Protein AF-0000000072866287 (afdb_homodimer)

Nearest PDB structures (foldseek):
  6gwj-assembly1_B  TM=9.219E-01  e=2.004E-07  Homo sapiens
  8k20-assembly1_F  TM=9.202E-01  e=1.859E-05  Arabidopsis thaliana
  4wx8-assembly3_C  TM=8.790E-01  e=2.757E-05  Saccharomyces cerevisiae S288C
  7a67-assembly1_A  TM=8.783E-01  e=2.582E-05  Pyrococcus abyssi GE5
  7a67-assembly1_B  TM=8.225E-01  e=2.396E-03  Pyrococcus abyssi GE5

Secondary structure (DSSP, 8-state):
-----SPPEEEEEEEE-SSHHHHHHHHHHHS--S----SSEEEEEEEETTEEEEEEEESSHHHHHHHHHHHHHHHHHHHHHHHH----TT---------/-----SPPEEEEEEEE-SSHHHHHHHHHHHS--S----SSEEEEEEEETTEEEEEEEESSHHHHHHHHHHHHHHHHHHHHHHHH----TT---------

InterPro domains:
  IPR015419 CTAG/Pcc1 family [PF09341] (12-83)
  IPR015419 CTAG/Pcc1 family [PTHR31283] (8-86)

Organism: Camelus dromedarius (NCBI:txid9838)

pLDDT: mean 77.57, std 21.71, range [32.62, 97.31]

Foldseek 3Di:
DPPVLQAKDKDKDKDFDPFQVLQVQLCVQPPPDVPDCPDQKDWDWDRDTRMIMIMIIGRDPVVRVVVVVVSVVSSVVSVVVVVPPPCPVVPPPPPDPDD/DPPVQQAKDKDKDKDFDPFQVLQVQLCVQPPPDVPDPPDQKDWDWDRDTRMIMIMIIGRDPVVRVVVVVVSVVSSVVSVVVVVPVPCPVVPPPPPDPDD

Sequence (198 aa):
MRWCLNCPFTSSLTVSFPSPVEAEMAGQSLAPRVQPYQGAVQKELIVSGNILAIRLTAGDPGQLRISITSCLNQLSLLVQTMQHSVPLFFTKPRPGNRAMRWCLNCPFTSSLTVSFPSPVEAEMAGQSLAPRVQPYQGAVQKELIVSGNILAIRLTAGDPGQLRISITSCLNQLSLLVQTMQHSVPLFFTKPRPGNRA

Solvent-accessible surface area (backbone atoms only — not comparable to full-atom values): 11185 Å² total; per-residue (Å²): 127,81,65,74,68,86,54,64,42,58,34,39,39,36,40,37,40,91,38,42,67,57,20,50,52,50,48,65,69,64,45,79,56,87,59,69,66,88,51,72,55,48,78,45,79,46,75,56,69,26,30,33,36,36,39,38,33,9,64,38,70,68,58,37,44,51,51,50,31,49,53,30,49,51,50,26,54,50,44,52,50,55,68,60,56,57,72,58,80,68,59,65,76,71,79,72,83,76,131,128,82,64,76,65,86,54,62,39,56,35,38,39,35,39,38,41,90,39,42,65,57,17,50,52,51,48,63,70,63,43,80,55,89,59,69,64,92,49,71,55,47,77,46,78,47,72,56,67,28,30,32,37,36,37,38,33,8,63,38,72,67,56,38,42,50,50,52,31,51,53,29,49,51,48,26,54,52,42,52,49,55,68,60,56,56,72,59,79,70,59,63,76,70,80,74,83,76,130

Structure (mmCIF, N/CA/C/O backbone):
data_AF-0000000072866287-model_v1
#
loop_
_entity.id
_entity.type
_entity.pdbx_description
1 polymer 'L antigen family member 3'
#
loop_
_atom_site.group_PDB
_atom_site.id
_atom_site.type_symbol
_atom_site.label_atom_id
_atom_site.label_alt_id
_atom_site.label_comp_id
_atom_site.label_asym_id
_atom_site.label_entity_id
_atom_site.label_seq_id
_atom_site.pdbx_PDB_ins_code
_atom_site.Cartn_x
_atom_site.Cartn_y
_atom_site.Cartn_z
_atom_site.occupancy
_atom_site.B_iso_or_equiv
_atom_site.auth_seq_id
_atom_site.auth_comp_id
_atom_site.auth_asym_id
_atom_site.auth_atom_id
_atom_site.pdbx_PDB_model_num
ATOM 1 N N . MET A 1 1 ? 2.783 -23.578 -26.109 1 32.62 1 MET A N 1
ATOM 2 C CA . MET A 1 1 ? 2.281 -22.609 -25.141 1 32.62 1 MET A CA 1
ATOM 3 C C . MET A 1 1 ? 3.42 -21.781 -24.562 1 32.62 1 MET A C 1
ATOM 5 O O . MET A 1 1 ? 4.336 -22.328 -23.938 1 32.62 1 MET A O 1
ATOM 9 N N . ARG A 1 2 ? 4.07 -21.078 -25.266 1 35.69 2 ARG A N 1
ATOM 10 C CA . ARG A 1 2 ? 5.305 -20.359 -25 1 35.69 2 ARG A CA 1
ATOM 11 C C . ARG A 1 2 ? 5.246 -19.641 -23.656 1 35.69 2 ARG A C 1
ATOM 13 O O . ARG A 1 2 ? 4.438 -18.734 -23.453 1 35.69 2 ARG A O 1
ATOM 20 N N . TRP A 1 3 ? 5.25 -20.484 -22.531 1 39.25 3 TRP A N 1
ATOM 21 C CA . TRP A 1 3 ? 5.52 -20.016 -21.188 1 39.25 3 TRP A CA 1
ATOM 22 C C . TRP A 1 3 ? 6.438 -18.797 -21.203 1 39.25 3 TRP A C 1
ATOM 24 O O . TRP A 1 3 ? 7.547 -18.859 -21.734 1 39.25 3 TRP A O 1
ATOM 34 N N . CYS A 1 4 ? 6.098 -17.781 -21.75 1 41.97 4 CYS A N 1
ATOM 35 C CA . CYS A 1 4 ? 7.035 -16.688 -21.547 1 41.97 4 CYS A CA 1
ATOM 36 C C . CYS A 1 4 ? 7.812 -16.875 -20.25 1 41.97 4 CYS A C 1
ATOM 38 O O . CYS A 1 4 ? 7.266 -16.688 -19.156 1 41.97 4 CYS A O 1
ATOM 40 N N . LEU A 1 5 ? 8.461 -17.953 -20 1 47.06 5 LEU A N 1
ATOM 41 C CA . LEU A 1 5 ? 9.352 -18.312 -18.906 1 47.06 5 LEU A CA 1
ATOM 42 C C . LEU A 1 5 ? 9.898 -17.078 -18.219 1 47.06 5 LEU A C 1
ATOM 44 O O . LEU A 1 5 ? 9.898 -17 -16.984 1 47.06 5 LEU A O 1
ATOM 48 N N . ASN A 1 6 ? 11.008 -16.344 -18.938 1 54.59 6 ASN A N 1
ATOM 49 C CA . ASN A 1 6 ? 11.961 -15.375 -18.422 1 54.59 6 ASN A CA 1
ATOM 50 C C . ASN A 1 6 ? 11.32 -14 -18.234 1 54.59 6 ASN A C 1
ATOM 52 O O . ASN A 1 6 ? 12.008 -12.977 -18.281 1 54.59 6 ASN A O 1
ATOM 56 N N . CYS A 1 7 ? 10.062 -13.867 -18.5 1 66.94 7 CYS A N 1
ATOM 57 C CA . CYS A 1 7 ? 9.656 -12.469 -18.375 1 66.94 7 CYS A CA 1
ATOM 58 C C . CYS A 1 7 ? 9.555 -12.062 -16.906 1 66.94 7 CYS A C 1
ATOM 60 O O . CYS A 1 7 ? 8.984 -12.797 -16.094 1 66.94 7 CYS A O 1
ATOM 62 N N . PRO A 1 8 ? 10.234 -11 -16.719 1 84.56 8 PRO A N 1
ATOM 63 C CA . PRO A 1 8 ? 10.172 -10.523 -15.336 1 84.56 8 PRO A CA 1
ATOM 64 C C . PRO A 1 8 ? 8.766 -10.125 -14.914 1 84.56 8 PRO A C 1
ATOM 66 O O . PRO A 1 8 ? 7.926 -9.805 -15.758 1 84.56 8 PRO A O 1
ATOM 69 N N . PHE A 1 9 ? 8.352 -10.445 -13.875 1 90.62 9 PHE A N 1
ATOM 70 C CA . PHE A 1 9 ? 7.098 -10.031 -13.25 1 90.62 9 PHE A CA 1
ATOM 71 C C . PHE A 1 9 ? 7.25 -8.664 -12.594 1 90.62 9 PHE A C 1
ATOM 73 O O . PHE A 1 9 ? 8.266 -8.391 -11.953 1 90.62 9 PHE A O 1
ATOM 80 N N . THR A 1 10 ? 6.309 -7.832 -12.953 1 93.25 10 THR A N 1
ATOM 81 C CA . THR A 1 10 ? 6.418 -6.48 -12.406 1 93.25 10 THR A CA 1
ATOM 82 C C . THR A 1 10 ? 5.152 -6.105 -11.641 1 93.25 10 THR A C 1
ATOM 84 O O . THR A 1 10 ? 4.078 -6.645 -11.898 1 93.25 10 THR A O 1
ATOM 87 N N . SER A 1 11 ? 5.316 -5.359 -10.648 1 96.12 11 SER A N 1
ATOM 88 C CA . SER A 1 11 ? 4.215 -4.75 -9.914 1 96.12 11 SER A CA 1
ATOM 89 C C . SER A 1 11 ? 4.516 -3.291 -9.578 1 96.12 11 SER A C 1
ATOM 91 O O . SER A 1 11 ? 5.68 -2.914 -9.414 1 96.12 11 SER A O 1
ATOM 93 N N . SER A 1 12 ? 3.434 -2.533 -9.531 1 96.88 12 SER A N 1
ATOM 94 C CA . SER A 1 12 ? 3.58 -1.13 -9.156 1 96.88 12 SER A CA 1
ATOM 95 C C . SER A 1 12 ? 2.697 -0.782 -7.965 1 96.88 12 SER A C 1
ATOM 97 O O . SER A 1 12 ? 1.604 -1.329 -7.812 1 96.88 12 SER A O 1
ATOM 99 N N . LEU A 1 13 ? 3.258 0.101 -7.172 1 97.19 13 LEU A N 1
ATOM 100 C CA . LEU A 1 13 ? 2.562 0.615 -5.996 1 97.19 13 LEU A CA 1
ATOM 101 C C . LEU A 1 13 ? 2.658 2.135 -5.93 1 97.19 13 LEU A C 1
ATOM 103 O O . LEU A 1 13 ? 3.754 2.697 -6.008 1 97.19 13 LEU A O 1
ATOM 107 N N . THR A 1 14 ? 1.508 2.773 -5.879 1 97.25 14 THR A N 1
ATOM 108 C CA . THR A 1 14 ? 1.483 4.23 -5.785 1 97.25 14 THR A CA 1
ATOM 109 C C . THR A 1 14 ? 0.634 4.68 -4.602 1 97.25 14 THR A C 1
ATOM 111 O O . THR A 1 14 ? -0.466 4.164 -4.387 1 97.25 14 THR A O 1
ATOM 114 N N . VAL A 1 15 ? 1.183 5.613 -3.836 1 97.19 15 VAL A N 1
ATOM 115 C CA . VAL A 1 15 ? 0.471 6.148 -2.68 1 97.19 15 VAL A CA 1
ATOM 116 C C . VAL A 1 15 ? 0.559 7.676 -2.682 1 97.19 15 VAL A C 1
ATOM 118 O O . VAL A 1 15 ? 1.63 8.242 -2.914 1 97.19 15 VAL A O 1
ATOM 121 N N . SER A 1 16 ? -0.567 8.289 -2.457 1 97 16 SER A N 1
ATOM 122 C CA . SER A 1 16 ? -0.581 9.734 -2.268 1 97 16 SER A CA 1
ATOM 123 C C . SER A 1 16 ? -0.717 10.102 -0.792 1 97 16 SER A C 1
ATOM 125 O O . SER A 1 16 ? -1.565 9.547 -0.087 1 97 16 SER A O 1
ATOM 127 N N . PHE A 1 17 ? 0.119 11.047 -0.307 1 93.88 17 PHE A N 1
ATOM 128 C CA . PHE A 1 17 ? 0.126 11.469 1.089 1 93.88 17 PHE A CA 1
ATOM 129 C C . PHE A 1 17 ? -0.5 12.852 1.24 1 93.88 17 PHE A C 1
ATOM 131 O O . PHE A 1 17 ? -0.656 13.578 0.257 1 93.88 17 PHE A O 1
ATOM 138 N N . PRO A 1 18 ? -0.896 13.227 2.498 1 88.44 18 PRO A N 1
ATOM 139 C CA . PRO A 1 18 ? -1.478 14.547 2.723 1 88.44 18 PRO A CA 1
ATOM 140 C C . PRO A 1 18 ? -0.492 15.68 2.438 1 88.44 18 PRO A C 1
ATOM 142 O O . PRO A 1 18 ? -0.904 16.781 2.076 1 88.44 18 PRO A O 1
ATOM 145 N N . SER A 1 19 ? 0.834 15.422 2.578 1 88.38 19 SER A N 1
ATOM 146 C CA . SER A 1 19 ? 1.847 16.453 2.361 1 88.38 19 SER A CA 1
ATOM 147 C C . SER A 1 19 ? 3.043 15.898 1.596 1 88.38 19 SER A C 1
ATOM 149 O O . SER A 1 19 ? 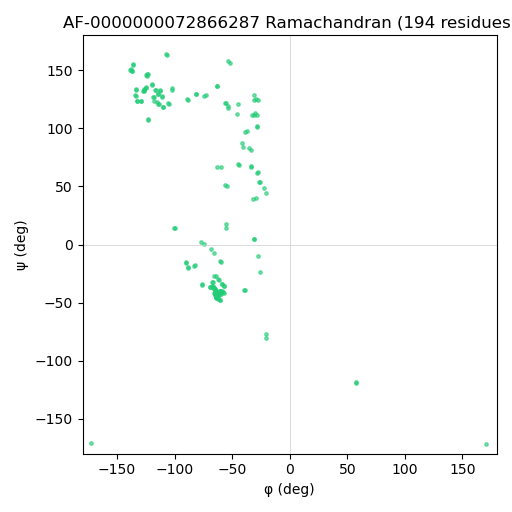3.344 14.703 1.685 1 88.38 19 SER A O 1
ATOM 151 N N . PRO A 1 20 ? 3.688 16.828 0.825 1 93.75 20 PRO A N 1
ATOM 152 C CA . PRO A 1 20 ? 4.891 16.406 0.103 1 93.75 20 PRO A CA 1
ATOM 153 C C . PRO A 1 20 ? 6.008 15.945 1.036 1 93.75 20 PRO A C 1
ATOM 155 O O . PRO A 1 20 ? 6.805 15.086 0.666 1 93.75 20 PRO A O 1
ATOM 158 N N . VAL A 1 21 ? 6.031 16.531 2.23 1 89.81 21 VAL A N 1
ATOM 159 C CA . VAL A 1 21 ? 7.059 16.172 3.203 1 89.81 21 VAL A CA 1
ATOM 160 C C . VAL A 1 21 ? 6.922 14.703 3.578 1 89.81 21 VAL A C 1
ATOM 162 O O . VAL A 1 21 ? 7.922 13.977 3.65 1 89.81 21 VAL A O 1
ATOM 165 N N . GLU A 1 22 ? 5.738 14.297 3.752 1 90.44 22 GLU A N 1
ATOM 166 C CA . GLU A 1 22 ? 5.473 12.914 4.113 1 90.44 22 GLU A CA 1
ATOM 167 C C . GLU A 1 22 ? 5.91 11.961 3.002 1 90.44 22 GLU A C 1
ATOM 169 O O . GLU A 1 22 ? 6.496 10.906 3.271 1 90.44 22 GLU A O 1
ATOM 174 N N . ALA A 1 23 ? 5.609 12.32 1.76 1 94.69 23 ALA A N 1
ATOM 175 C CA . ALA A 1 23 ? 6.004 11.5 0.614 1 94.69 23 ALA A CA 1
ATOM 176 C C . ALA A 1 23 ? 7.52 11.383 0.523 1 94.69 23 ALA A C 1
ATOM 178 O O . ALA A 1 23 ? 8.047 10.305 0.243 1 94.69 23 ALA A O 1
ATOM 179 N N . GLU A 1 24 ? 8.156 12.445 0.75 1 92.31 24 GLU A N 1
ATOM 180 C CA . GLU A 1 24 ? 9.617 12.461 0.707 1 92.31 24 GLU A CA 1
ATOM 181 C C . GLU A 1 24 ? 10.211 11.578 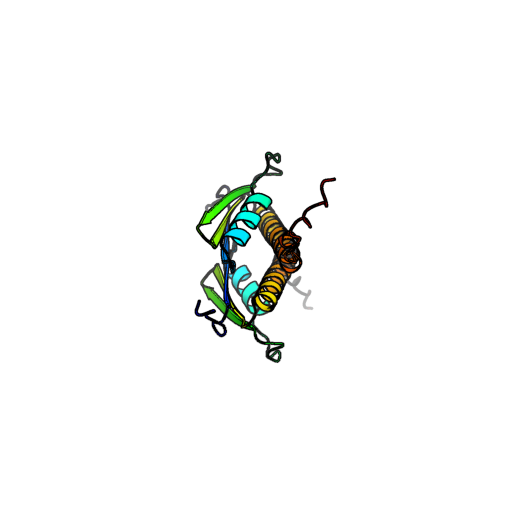1.8 1 92.31 24 GLU A C 1
ATOM 183 O O . GLU A 1 24 ? 11.172 10.844 1.559 1 92.31 24 GLU A O 1
ATOM 188 N N . MET A 1 25 ? 9.633 11.656 2.922 1 91.88 25 MET A N 1
ATOM 189 C CA . MET A 1 25 ? 10.094 10.82 4.027 1 91.88 25 MET A CA 1
ATOM 190 C C . MET A 1 25 ? 9.922 9.336 3.697 1 91.88 25 MET A C 1
ATOM 192 O O . MET A 1 25 ? 10.812 8.531 3.961 1 91.88 25 MET A O 1
ATOM 196 N N . ALA A 1 26 ? 8.789 9.094 3.164 1 93.19 26 ALA A N 1
ATOM 197 C CA . ALA A 1 26 ? 8.508 7.707 2.787 1 93.19 26 ALA A CA 1
ATOM 198 C C . ALA A 1 26 ? 9.492 7.219 1.722 1 93.19 26 ALA A C 1
ATOM 200 O O . ALA A 1 26 ? 10.008 6.105 1.812 1 93.19 26 ALA A O 1
ATOM 201 N N . GLY A 1 27 ? 9.711 8.008 0.717 1 92.81 27 GLY A N 1
ATOM 202 C CA . GLY A 1 27 ? 10.656 7.66 -0.329 1 92.81 27 GLY A CA 1
ATOM 203 C C . GLY A 1 27 ? 12.055 7.398 0.196 1 92.81 27 GLY A C 1
ATOM 204 O O . GLY A 1 27 ? 12.727 6.461 -0.242 1 92.81 27 GLY A O 1
ATOM 205 N N . GLN A 1 28 ? 12.508 8.211 1.127 1 88.88 28 GLN A N 1
ATOM 206 C CA . GLN A 1 28 ? 13.844 8.086 1.695 1 88.88 28 GLN A CA 1
ATOM 207 C C . GLN A 1 28 ? 13.984 6.805 2.506 1 88.88 28 GLN A C 1
ATOM 209 O O . GLN A 1 28 ? 15.047 6.184 2.521 1 88.88 28 GLN A O 1
ATOM 214 N N . SER A 1 29 ? 12.945 6.445 3.072 1 87.44 29 SER A N 1
ATOM 215 C CA . SER A 1 29 ? 12.969 5.25 3.91 1 87.44 29 SER A CA 1
ATOM 216 C C . SER A 1 29 ? 12.969 3.982 3.064 1 87.44 29 SER A C 1
ATOM 218 O O . SER A 1 29 ? 13.5 2.949 3.486 1 87.44 29 SER A O 1
ATOM 220 N N . LEU A 1 30 ? 12.281 4.078 1.961 1 87.5 30 LEU A N 1
ATOM 221 C CA . LEU A 1 30 ? 12.148 2.902 1.11 1 87.5 30 LEU A CA 1
ATOM 222 C C . LEU A 1 30 ? 13.281 2.836 0.088 1 87.5 30 LEU A C 1
ATOM 224 O O . LEU A 1 30 ? 13.438 1.828 -0.604 1 87.5 30 LEU A O 1
ATOM 228 N N . ALA A 1 31 ? 13.93 3.961 -0.049 1 77.5 31 ALA A N 1
ATOM 229 C CA . ALA A 1 31 ? 15.008 4.004 -1.036 1 77.5 31 ALA A CA 1
ATOM 230 C C . ALA A 1 31 ? 16.016 2.879 -0.801 1 77.5 31 ALA A C 1
ATOM 232 O O . ALA A 1 31 ? 16.281 2.51 0.344 1 77.5 31 ALA A O 1
ATOM 233 N N . PRO A 1 32 ? 16.062 1.993 -1.888 1 63.78 32 PRO A N 1
ATOM 234 C CA . PRO A 1 32 ? 16.969 0.851 -1.835 1 63.78 32 PRO A CA 1
ATOM 235 C C . PRO A 1 32 ? 18.328 1.211 -1.24 1 63.78 32 PRO A C 1
ATOM 237 O O . PRO A 1 32 ? 18.922 2.238 -1.598 1 63.78 32 PRO A O 1
ATOM 240 N N . ARG A 1 33 ? 18.469 1.134 0.084 1 54 33 ARG A N 1
ATOM 241 C CA . ARG A 1 33 ? 19.891 1.231 0.441 1 54 33 ARG A CA 1
ATOM 242 C C . ARG A 1 33 ? 20.719 0.229 -0.349 1 54 33 ARG A C 1
ATOM 244 O O . ARG A 1 33 ? 20.188 -0.765 -0.854 1 54 33 ARG A O 1
ATOM 251 N N . VAL A 1 34 ? 22.016 0.599 -0.454 1 49.56 34 VAL A N 1
ATOM 252 C CA . VAL A 1 34 ? 23.016 -0.243 -1.102 1 49.56 34 VAL A CA 1
ATOM 253 C C . VAL A 1 34 ? 22.656 -1.714 -0.922 1 49.56 34 VAL A C 1
ATOM 255 O O . VAL A 1 34 ? 23.469 -2.602 -1.205 1 49.56 34 VAL A O 1
ATOM 258 N N . GLN A 1 35 ? 21.547 -1.964 -0.351 1 47.12 35 GLN A N 1
ATOM 259 C CA . GLN A 1 35 ? 21.547 -3.361 0.069 1 47.12 35 GLN A CA 1
ATOM 260 C C . GLN A 1 35 ? 21.812 -4.293 -1.111 1 47.12 35 GLN A C 1
ATOM 262 O O . GLN A 1 35 ? 21.188 -4.16 -2.166 1 47.12 35 GLN A O 1
ATOM 267 N N . PRO A 1 36 ? 22.828 -5.039 -0.978 1 45.31 36 PRO A N 1
ATOM 268 C CA . PRO A 1 36 ? 22.969 -6.176 -1.892 1 45.31 36 PRO A CA 1
ATOM 269 C C . PRO A 1 36 ? 21.625 -6.691 -2.408 1 45.31 36 PRO A C 1
ATOM 271 O O . PRO A 1 36 ? 20.594 -6.531 -1.739 1 45.31 36 PRO A O 1
ATOM 274 N N . TYR A 1 37 ? 21.375 -6.789 -3.725 1 48.19 37 TYR A N 1
ATOM 275 C CA . TYR A 1 37 ? 20.312 -7.457 -4.469 1 48.19 37 TYR A CA 1
ATOM 276 C C . TYR A 1 37 ? 19.656 -8.539 -3.625 1 48.19 37 TYR A C 1
ATOM 278 O O . TYR A 1 37 ? 20.203 -9.633 -3.471 1 48.19 37 TYR A O 1
ATOM 286 N N . GLN A 1 38 ? 19.344 -8.328 -2.369 1 50.25 38 GLN A N 1
ATOM 287 C CA . GLN A 1 38 ? 19.016 -9.578 -1.697 1 50.25 38 GLN A CA 1
ATOM 288 C C . GLN A 1 38 ? 18.516 -10.625 -2.689 1 50.25 38 GLN A C 1
ATOM 290 O O . GLN A 1 38 ? 18.641 -11.828 -2.445 1 50.25 38 GLN A O 1
ATOM 295 N N . GLY A 1 39 ? 18.031 -10.367 -3.744 1 52.62 39 GLY A N 1
ATOM 296 C CA . GLY A 1 39 ? 17.578 -11.266 -4.801 1 52.62 39 GLY A CA 1
ATOM 297 C C . GLY A 1 39 ? 17.188 -10.539 -6.074 1 52.62 39 GLY A C 1
ATOM 298 O O . GLY A 1 39 ? 17.453 -9.344 -6.215 1 52.62 39 GLY A O 1
ATOM 299 N N . ALA A 1 40 ? 16.594 -11.383 -6.934 1 72.69 40 ALA A N 1
ATOM 300 C CA . ALA A 1 40 ? 16.016 -11.344 -8.281 1 72.69 40 ALA A CA 1
ATOM 301 C C . ALA A 1 40 ? 14.938 -10.273 -8.383 1 72.69 40 ALA A C 1
ATOM 303 O O . ALA A 1 40 ? 14.289 -10.133 -9.422 1 72.69 40 ALA A O 1
ATOM 304 N N . VAL A 1 41 ? 14.914 -9.219 -7.164 1 83.94 41 VAL A N 1
ATOM 305 C CA . VAL A 1 41 ? 13.812 -8.281 -7.359 1 83.94 41 VAL A CA 1
ATOM 306 C C . VAL A 1 41 ? 14.352 -6.863 -7.512 1 83.94 41 VAL A C 1
ATOM 308 O O . VAL A 1 41 ? 15.156 -6.406 -6.695 1 83.94 41 VAL A O 1
ATOM 311 N N . GLN A 1 42 ? 14.117 -6.125 -8.523 1 87.81 42 GLN A N 1
ATOM 312 C CA . GLN A 1 42 ? 14.469 -4.734 -8.773 1 87.81 42 GLN A CA 1
ATOM 313 C C . GLN A 1 42 ? 13.383 -3.791 -8.273 1 87.81 42 GLN A C 1
ATOM 315 O O . GLN A 1 42 ? 12.203 -3.965 -8.602 1 87.81 42 GLN A O 1
ATOM 320 N N . LYS A 1 43 ? 13.883 -2.801 -7.367 1 90.94 43 LYS A N 1
ATOM 321 C CA . LYS A 1 43 ? 12.953 -1.813 -6.82 1 90.94 43 LYS A CA 1
ATOM 322 C C . LYS A 1 43 ? 13.297 -0.41 -7.316 1 90.94 43 LYS A C 1
ATOM 324 O O . LYS A 1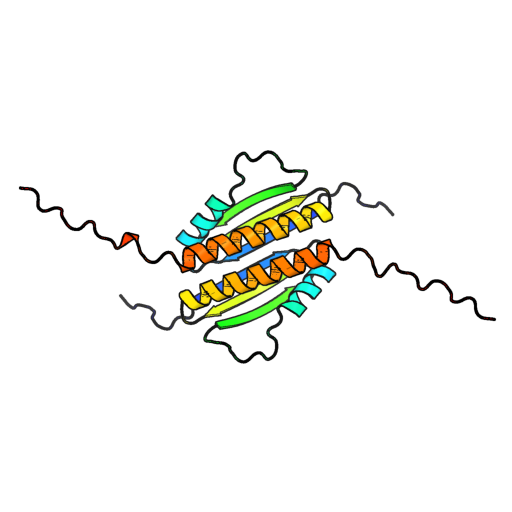 43 ? 14.438 0.042 -7.184 1 90.94 43 LYS A O 1
ATOM 329 N N . GLU A 1 44 ? 12.367 0.199 -7.977 1 91.25 44 GLU A N 1
ATOM 330 C CA . GLU A 1 44 ? 12.492 1.585 -8.422 1 91.25 44 GLU A CA 1
ATOM 331 C C . GLU A 1 44 ? 11.469 2.48 -7.723 1 91.25 44 GLU A C 1
ATOM 333 O O . GLU A 1 44 ? 10.273 2.17 -7.703 1 91.25 44 GLU A O 1
ATOM 338 N N . LEU A 1 45 ? 11.992 3.646 -7.137 1 93.5 45 LEU A N 1
ATOM 339 C CA . LEU A 1 45 ? 11.117 4.566 -6.418 1 93.5 45 LEU A CA 1
ATOM 340 C C . LEU A 1 45 ? 11.133 5.949 -7.059 1 93.5 45 LEU A C 1
ATOM 342 O O . LEU A 1 45 ? 12.195 6.43 -7.469 1 93.5 45 LEU A O 1
ATOM 346 N N . ILE A 1 46 ? 10 6.523 -7.156 1 93.81 46 ILE A N 1
ATOM 347 C CA . ILE A 1 46 ? 9.875 7.887 -7.652 1 93.81 46 ILE A CA 1
ATOM 348 C C . ILE A 1 46 ? 8.938 8.68 -6.746 1 93.81 46 ILE A C 1
ATOM 350 O O . ILE A 1 46 ? 7.832 8.227 -6.434 1 93.81 46 ILE A O 1
ATOM 354 N N . VAL A 1 47 ? 9.461 9.82 -6.336 1 95.19 47 VAL A N 1
ATOM 355 C CA . VAL A 1 47 ? 8.633 10.734 -5.551 1 95.19 47 VAL A CA 1
ATOM 356 C C . VAL A 1 47 ? 8.305 11.977 -6.375 1 95.19 47 VAL A C 1
ATOM 358 O O . VAL A 1 47 ? 9.203 12.633 -6.906 1 95.19 47 VAL A O 1
ATOM 361 N N . SER A 1 48 ? 7.066 12.156 -6.59 1 96.31 48 SER A N 1
ATOM 362 C CA . SER A 1 48 ? 6.578 13.336 -7.297 1 96.31 48 SER A CA 1
ATOM 363 C C . SER A 1 48 ? 5.566 14.109 -6.453 1 96.31 48 SER A C 1
ATOM 365 O O . SER A 1 48 ? 4.395 13.734 -6.391 1 96.31 48 SER A O 1
ATOM 367 N N . GLY A 1 49 ? 5.969 15.297 -5.922 1 95.94 49 GLY A N 1
ATOM 368 C CA . GLY A 1 49 ? 5.09 16.016 -5.008 1 95.94 49 GLY A CA 1
ATOM 369 C C . GLY A 1 49 ? 4.703 15.195 -3.791 1 95.94 49 GLY A C 1
ATOM 370 O O . GLY A 1 49 ? 5.57 14.773 -3.023 1 95.94 49 GLY A O 1
ATOM 371 N N . ASN A 1 50 ? 3.391 15.008 -3.727 1 96.06 50 ASN A N 1
ATOM 372 C CA . ASN A 1 50 ? 2.932 14.25 -2.566 1 96.06 50 ASN A CA 1
ATOM 373 C C . ASN A 1 50 ? 2.668 12.789 -2.922 1 96.06 50 ASN A C 1
ATOM 375 O O . ASN A 1 50 ? 2.012 12.07 -2.166 1 96.06 50 ASN A O 1
ATOM 379 N N . ILE A 1 51 ? 3.172 12.375 -4.117 1 97.19 51 ILE A N 1
ATOM 380 C CA . ILE A 1 51 ? 2.898 11.023 -4.594 1 97.19 51 ILE A CA 1
ATOM 381 C C . ILE A 1 51 ? 4.18 10.195 -4.559 1 97.19 51 ILE A C 1
ATOM 383 O O . ILE A 1 51 ? 5.223 10.625 -5.051 1 97.19 51 ILE A O 1
ATOM 387 N N . LEU A 1 52 ? 4.109 9.039 -3.932 1 97.31 52 LEU A N 1
ATOM 388 C CA . LEU A 1 52 ? 5.184 8.055 -3.963 1 97.31 52 LEU A CA 1
ATOM 389 C C . LEU A 1 52 ? 4.82 6.883 -4.863 1 97.31 52 LEU A C 1
ATOM 391 O O . LEU A 1 52 ? 3.803 6.219 -4.648 1 97.31 52 LEU A O 1
ATOM 395 N N . ALA A 1 53 ? 5.656 6.668 -5.848 1 97.06 53 ALA A N 1
ATOM 396 C CA . ALA A 1 53 ? 5.461 5.547 -6.766 1 97.06 53 ALA A CA 1
ATOM 397 C C . ALA A 1 53 ? 6.621 4.559 -6.672 1 97.06 53 ALA A C 1
ATOM 399 O O . ALA A 1 53 ? 7.789 4.957 -6.699 1 97.06 53 ALA A O 1
ATOM 400 N N . ILE A 1 54 ? 6.262 3.273 -6.582 1 95.94 54 ILE A N 1
ATOM 401 C CA . ILE A 1 54 ? 7.258 2.211 -6.492 1 95.94 54 ILE A CA 1
ATOM 402 C C . ILE A 1 54 ? 7.027 1.193 -7.609 1 95.94 54 ILE A C 1
ATOM 404 O O . ILE A 1 54 ? 5.887 0.801 -7.875 1 95.94 54 ILE A O 1
ATOM 408 N N . ARG A 1 55 ? 8.062 0.832 -8.219 1 94.94 55 ARG A N 1
ATOM 409 C CA . ARG A 1 55 ? 8.016 -0.244 -9.203 1 94.94 55 ARG A CA 1
ATOM 410 C C . ARG A 1 55 ? 8.891 -1.417 -8.773 1 94.94 55 ARG A C 1
ATOM 412 O O . ARG A 1 55 ? 10.07 -1.238 -8.469 1 94.94 55 ARG A O 1
ATOM 419 N N . LEU A 1 56 ? 8.219 -2.564 -8.773 1 93.94 56 LEU A N 1
ATOM 420 C CA . LEU A 1 56 ? 8.922 -3.787 -8.398 1 93.94 56 LEU A CA 1
ATOM 421 C C . LEU A 1 56 ? 9.047 -4.73 -9.586 1 93.94 56 LEU A C 1
ATOM 423 O O . LEU A 1 56 ? 8.078 -4.949 -10.312 1 93.94 56 LEU A O 1
ATOM 427 N N . THR A 1 57 ? 10.234 -5.242 -9.781 1 92.62 57 THR A N 1
ATOM 428 C CA . THR A 1 57 ? 10.492 -6.203 -10.852 1 92.62 57 THR A CA 1
ATOM 429 C C . THR A 1 57 ? 11.203 -7.438 -10.312 1 92.62 57 THR A C 1
ATOM 431 O O . THR A 1 57 ? 12.242 -7.32 -9.656 1 92.62 57 THR A O 1
ATOM 434 N N . ALA A 1 58 ? 10.578 -8.57 -10.547 1 90.62 58 ALA A N 1
ATOM 435 C CA . ALA A 1 58 ? 11.148 -9.82 -10.062 1 90.62 58 ALA A CA 1
ATOM 436 C C . ALA A 1 58 ? 11.078 -10.906 -11.141 1 90.62 58 ALA A C 1
ATOM 438 O O . ALA A 1 58 ? 10.219 -10.852 -12.023 1 90.62 58 ALA A O 1
ATOM 439 N N . GLY A 1 59 ? 11.961 -11.914 -11.086 1 85.5 59 GLY A N 1
ATOM 440 C CA . GLY A 1 59 ? 11.953 -13.039 -12.008 1 85.5 59 GLY A CA 1
ATOM 441 C C . GLY A 1 59 ? 10.977 -14.133 -11.609 1 85.5 59 GLY A C 1
ATOM 442 O O . GLY A 1 59 ? 10.617 -14.984 -12.422 1 85.5 59 GLY A O 1
ATOM 443 N N . ASP A 1 60 ? 10.562 -14.164 -10.445 1 84.88 60 ASP A N 1
ATOM 444 C CA . ASP A 1 60 ? 9.68 -15.172 -9.867 1 84.88 60 ASP A CA 1
ATOM 445 C C . ASP A 1 60 ? 8.461 -14.523 -9.211 1 84.88 60 ASP A C 1
ATOM 447 O O . ASP A 1 60 ? 8.594 -13.508 -8.516 1 84.88 60 ASP A O 1
ATOM 451 N N . PRO A 1 61 ? 7.23 -15.102 -9.547 1 85.06 61 PRO A N 1
ATOM 452 C CA . PRO A 1 61 ? 6.027 -14.531 -8.93 1 85.06 61 PRO A CA 1
ATOM 453 C C . PRO A 1 61 ? 6.062 -14.578 -7.406 1 85.06 61 PRO A C 1
ATOM 455 O O . PRO A 1 61 ? 5.523 -13.688 -6.742 1 85.06 61 PRO A O 1
ATOM 458 N N . GLY A 1 62 ? 6.684 -15.641 -6.996 1 85.69 62 GLY A N 1
ATOM 459 C CA . GLY A 1 62 ? 6.801 -15.742 -5.551 1 85.69 62 GLY A CA 1
ATOM 460 C C . GLY A 1 62 ? 7.633 -14.633 -4.938 1 85.69 62 GLY A C 1
ATOM 461 O O . GLY A 1 62 ? 7.262 -14.062 -3.912 1 85.69 62 GLY A O 1
ATOM 462 N N . GLN A 1 63 ? 8.703 -14.367 -5.609 1 88.94 63 GLN A N 1
ATOM 463 C CA . GLN A 1 63 ? 9.586 -13.312 -5.125 1 88.94 63 GLN A CA 1
ATOM 464 C C . GLN A 1 63 ? 8.914 -11.945 -5.234 1 88.94 63 GLN A C 1
ATOM 466 O O . GLN A 1 63 ? 9.109 -11.078 -4.379 1 88.94 63 GLN A O 1
ATOM 471 N N . LEU A 1 64 ? 8.141 -11.758 -6.262 1 91.12 64 LEU A N 1
ATOM 472 C CA . LEU A 1 64 ? 7.422 -10.5 -6.438 1 91.12 64 LEU A CA 1
ATOM 473 C C . LEU A 1 64 ? 6.422 -10.281 -5.309 1 91.12 64 LEU A C 1
ATOM 475 O O . LEU A 1 64 ? 6.344 -9.188 -4.75 1 91.12 64 LEU A O 1
ATOM 479 N N . ARG A 1 65 ? 5.727 -11.312 -4.906 1 91.81 65 ARG A N 1
ATOM 480 C CA . ARG A 1 65 ? 4.742 -11.227 -3.834 1 91.81 65 ARG A CA 1
ATOM 481 C C . ARG A 1 65 ? 5.406 -10.867 -2.508 1 91.81 65 ARG A C 1
ATOM 483 O O . ARG A 1 65 ? 4.879 -10.055 -1.744 1 91.81 65 ARG A O 1
ATOM 490 N N . ILE A 1 66 ? 6.469 -11.445 -2.357 1 91.62 66 ILE A N 1
ATOM 491 C CA . ILE A 1 66 ? 7.223 -11.156 -1.143 1 91.62 66 ILE A CA 1
ATOM 492 C C . ILE A 1 66 ? 7.641 -9.688 -1.131 1 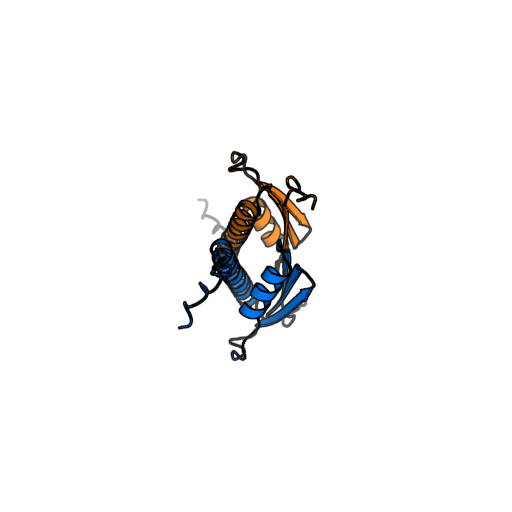91.62 66 ILE A C 1
ATOM 494 O O . ILE A 1 66 ? 7.535 -9.016 -0.103 1 91.62 66 ILE A O 1
ATOM 498 N N . SER A 1 67 ? 8.102 -9.219 -2.211 1 92.31 67 SER A N 1
ATOM 499 C CA . SER A 1 67 ? 8.555 -7.84 -2.309 1 92.31 67 SER A CA 1
ATOM 500 C C . SER A 1 67 ? 7.406 -6.859 -2.119 1 92.31 67 SER A C 1
ATOM 502 O O . SER A 1 67 ? 7.574 -5.812 -1.489 1 92.31 67 SER A O 1
ATOM 504 N N . ILE A 1 68 ? 6.258 -7.191 -2.643 1 94.88 68 ILE A N 1
ATOM 505 C CA . ILE A 1 68 ? 5.074 -6.359 -2.453 1 94.88 68 ILE A CA 1
ATOM 506 C C . ILE A 1 68 ? 4.742 -6.262 -0.965 1 94.88 68 ILE A C 1
ATOM 508 O O . ILE A 1 68 ? 4.551 -5.168 -0.436 1 94.88 68 ILE A O 1
ATOM 512 N N . THR A 1 69 ? 4.73 -7.375 -0.34 1 94.44 69 THR A N 1
ATOM 513 C CA . THR A 1 69 ? 4.426 -7.43 1.086 1 94.44 69 THR A CA 1
ATOM 514 C C . THR A 1 69 ? 5.422 -6.59 1.883 1 94.44 69 THR A C 1
ATOM 516 O O . THR A 1 69 ? 5.035 -5.859 2.795 1 94.44 69 THR A O 1
ATOM 519 N N . SER A 1 70 ? 6.621 -6.691 1.465 1 93.19 70 SER A N 1
ATOM 520 C CA . SER A 1 70 ? 7.676 -5.941 2.139 1 93.19 70 SER A CA 1
ATOM 521 C C . SER A 1 70 ? 7.457 -4.438 1.998 1 93.19 70 SER A C 1
ATOM 523 O O . SER A 1 70 ? 7.578 -3.691 2.973 1 93.19 70 SER A O 1
ATOM 525 N N . CYS A 1 71 ? 7.164 -3.979 0.877 1 94.62 71 CYS A N 1
ATOM 526 C CA . CYS A 1 71 ? 6.926 -2.562 0.626 1 94.62 71 CYS A CA 1
ATOM 527 C C . CYS A 1 71 ? 5.715 -2.066 1.41 1 94.62 71 CYS A C 1
ATOM 529 O O . CYS A 1 71 ? 5.766 -1.01 2.039 1 94.62 71 CYS A O 1
ATOM 531 N N . LEU A 1 72 ? 4.688 -2.863 1.431 1 96.12 72 LEU A N 1
ATOM 532 C CA . LEU A 1 72 ? 3.469 -2.494 2.141 1 96.12 72 LEU A CA 1
ATOM 533 C C . LEU A 1 72 ? 3.725 -2.379 3.639 1 96.12 72 LEU A C 1
ATOM 535 O O . LEU A 1 72 ? 3.309 -1.406 4.27 1 96.12 72 LEU A O 1
ATOM 539 N N . ASN A 1 73 ? 4.414 -3.316 4.16 1 94.81 73 ASN A N 1
ATOM 540 C CA . ASN A 1 73 ? 4.723 -3.314 5.586 1 94.81 73 ASN A CA 1
ATOM 541 C C . ASN A 1 73 ? 5.59 -2.119 5.969 1 94.81 73 ASN A C 1
ATOM 543 O O . ASN A 1 73 ? 5.312 -1.438 6.957 1 94.81 73 ASN A O 1
ATOM 547 N N . GLN A 1 74 ? 6.516 -1.88 5.148 1 94.94 74 GLN A N 1
ATOM 548 C CA . GLN A 1 74 ? 7.406 -0.758 5.418 1 94.94 74 GLN A CA 1
ATOM 549 C C . GLN A 1 74 ? 6.656 0.569 5.363 1 94.94 74 GLN A C 1
ATOM 551 O O . GLN A 1 74 ? 6.84 1.429 6.23 1 94.94 74 GLN A O 1
ATOM 556 N N . LEU A 1 75 ? 5.855 0.704 4.457 1 95.06 75 LEU A N 1
ATOM 557 C CA . LEU A 1 75 ? 5.074 1.927 4.324 1 95.06 75 LEU A CA 1
ATOM 558 C C . LEU A 1 75 ? 4.125 2.096 5.508 1 95.06 75 LEU A C 1
ATOM 560 O O . LEU A 1 75 ? 3.967 3.203 6.027 1 95.06 75 LEU A O 1
ATOM 564 N N . SER A 1 76 ? 3.525 0.985 5.898 1 95.19 76 SER A N 1
ATOM 565 C CA . SER A 1 76 ? 2.605 1.055 7.027 1 95.19 76 SER A CA 1
ATOM 566 C C . SER A 1 76 ? 3.316 1.539 8.289 1 95.19 76 SER A C 1
ATOM 568 O O . SER A 1 76 ? 2.793 2.389 9.016 1 95.19 76 SER A O 1
ATOM 570 N N . LEU A 1 77 ? 4.449 1.046 8.5 1 94.06 77 LEU A N 1
ATOM 571 C CA . LEU A 1 77 ? 5.234 1.452 9.664 1 94.06 77 LEU A CA 1
ATOM 572 C C . LEU A 1 77 ? 5.617 2.926 9.57 1 94.06 77 LEU A C 1
ATOM 574 O O . LEU A 1 77 ? 5.566 3.648 10.562 1 94.06 77 LEU A O 1
ATOM 578 N N . LEU A 1 78 ? 5.965 3.369 8.461 1 91.06 78 LEU A N 1
ATOM 579 C CA . LEU A 1 78 ? 6.371 4.754 8.258 1 91.06 78 LEU A CA 1
ATOM 580 C C . LEU A 1 78 ? 5.199 5.703 8.484 1 91.06 78 LEU A C 1
ATOM 582 O O . LEU A 1 78 ? 5.352 6.73 9.156 1 91.06 78 LEU A O 1
ATOM 586 N N . VAL A 1 79 ? 4.066 5.348 8.016 1 93.06 79 VAL A N 1
ATOM 587 C CA . VAL A 1 79 ? 2.887 6.188 8.195 1 93.06 79 VAL A CA 1
ATOM 588 C C . VAL A 1 79 ? 2.518 6.25 9.672 1 93.06 79 VAL A C 1
ATOM 590 O O . VAL A 1 79 ? 2.113 7.305 10.18 1 93.06 79 VAL A O 1
ATOM 593 N N . GLN A 1 80 ? 2.689 5.18 10.305 1 90.5 80 GLN A N 1
ATOM 594 C CA . GLN A 1 80 ? 2.445 5.137 11.742 1 90.5 80 GLN A CA 1
ATOM 595 C C . GLN A 1 80 ? 3.371 6.098 12.484 1 90.5 80 GLN A C 1
ATOM 597 O O . GLN A 1 80 ? 2.959 6.742 13.453 1 90.5 80 GLN A O 1
ATOM 602 N N . THR A 1 81 ? 4.539 6.109 12.023 1 86.31 81 THR A N 1
ATOM 603 C CA . THR A 1 81 ? 5.512 7.016 12.625 1 86.31 81 THR A CA 1
ATOM 604 C C . THR A 1 81 ? 5.117 8.469 12.375 1 86.31 81 THR A C 1
ATOM 606 O O . THR A 1 81 ? 5.258 9.32 13.266 1 86.31 81 THR A O 1
ATOM 609 N N . MET A 1 82 ? 4.625 8.719 11.266 1 85.06 82 MET A N 1
ATOM 610 C CA . MET A 1 82 ? 4.207 10.07 10.906 1 85.06 82 MET A CA 1
ATOM 611 C C . MET A 1 82 ? 2.986 10.492 11.719 1 85.06 82 MET A C 1
ATOM 613 O O . MET A 1 82 ? 2.797 11.68 11.984 1 85.06 82 MET A O 1
ATOM 617 N N . GLN A 1 83 ? 2.137 9.555 11.945 1 78 83 GLN A N 1
ATOM 618 C CA . GLN A 1 83 ? 0.968 9.812 12.781 1 78 83 GLN A CA 1
ATOM 619 C C . GLN A 1 83 ? 1.377 10.32 14.164 1 78 83 GLN A C 1
ATOM 621 O O . GLN A 1 83 ? 0.649 11.094 14.789 1 78 83 GLN A O 1
ATOM 626 N N . HIS A 1 84 ? 2.451 9.797 14.625 1 68 84 HIS A N 1
ATOM 627 C CA . HIS A 1 84 ? 2.928 10.156 15.961 1 68 84 HIS A CA 1
ATOM 628 C C . HIS A 1 84 ? 3.836 11.375 15.906 1 68 84 HIS A C 1
ATOM 630 O O . HIS A 1 84 ? 4.285 11.867 16.938 1 68 84 HIS A O 1
ATOM 636 N N . SER A 1 85 ? 4.375 11.68 14.812 1 63.56 85 SER A N 1
ATOM 637 C CA . SER A 1 85 ? 5.246 12.852 14.766 1 63.56 85 SER A CA 1
ATOM 638 C C . SER A 1 85 ? 4.531 14.094 15.281 1 63.56 85 SER A C 1
ATOM 640 O O . SER A 1 85 ? 3.654 14.641 14.602 1 63.56 85 SER A O 1
ATOM 642 N N . VAL A 1 86 ? 3.979 13.977 16.359 1 50.06 86 VAL A N 1
ATOM 643 C CA . VAL A 1 86 ? 3.713 15.219 17.094 1 50.06 86 VAL A CA 1
ATOM 644 C C . VAL A 1 86 ? 4.797 16.25 16.766 1 50.06 86 VAL A C 1
ATOM 646 O O . VAL A 1 86 ? 5.938 15.883 16.484 1 50.06 86 VAL A O 1
ATOM 649 N N . PRO A 1 87 ? 4.508 17.391 16.391 1 48.94 87 PRO A N 1
ATOM 650 C CA . PRO A 1 87 ? 5.383 18.547 16.219 1 48.94 87 PRO A CA 1
ATOM 651 C C . PRO A 1 87 ? 6.543 18.562 17.219 1 48.94 87 PRO A C 1
ATOM 653 O O . PRO A 1 87 ? 6.359 18.938 18.375 1 48.94 87 PRO A O 1
ATOM 656 N N . LEU A 1 88 ? 7.086 17.531 17.5 1 43.94 88 LEU A N 1
ATOM 657 C CA . LEU A 1 88 ? 8.227 17.844 18.344 1 43.94 88 LEU A CA 1
ATOM 658 C C . LEU A 1 88 ? 8.938 19.109 17.859 1 43.94 88 LEU A C 1
ATOM 660 O O . LEU A 1 88 ? 9.664 19.75 18.625 1 43.94 88 LEU A O 1
ATOM 664 N N . PHE A 1 89 ? 9.062 19.297 16.594 1 42.78 89 PHE A N 1
ATOM 665 C CA . PHE A 1 89 ? 9.891 20.438 16.219 1 42.78 89 PHE A CA 1
ATOM 666 C C . PHE A 1 89 ? 9.312 21.734 16.766 1 42.78 89 PHE A C 1
ATOM 668 O O . PHE A 1 89 ? 9.836 22.812 16.5 1 42.78 89 PHE A O 1
ATOM 675 N N . PHE A 1 90 ? 8.055 21.766 17.234 1 40.34 90 PHE A N 1
ATOM 676 C CA . PHE A 1 90 ? 7.684 23.016 17.891 1 40.34 90 PHE A CA 1
ATOM 677 C C . PHE A 1 90 ? 8.453 23.172 19.203 1 40.34 90 PHE A C 1
ATOM 679 O O . PHE A 1 90 ? 7.887 23.578 20.219 1 40.34 90 PHE A O 1
ATOM 686 N N . THR A 1 91 ? 9.195 22.234 19.547 1 41.47 91 THR A N 1
ATOM 687 C CA . THR A 1 91 ? 9.938 22.625 20.75 1 41.47 91 THR A CA 1
ATOM 688 C C . THR A 1 91 ? 10.789 23.859 20.469 1 41.47 91 THR A C 1
ATOM 690 O O . THR A 1 91 ? 11.711 23.812 19.656 1 41.47 91 THR A O 1
ATOM 693 N N . LYS A 1 92 ? 10.25 25.031 20.203 1 40.16 92 LYS A N 1
ATOM 694 C CA . LYS A 1 92 ? 10.977 26.281 20.328 1 40.16 92 LYS A CA 1
ATOM 695 C C . LYS A 1 92 ? 12.062 26.203 21.391 1 40.16 92 LYS A C 1
ATOM 697 O O . LYS A 1 92 ? 11.789 25.812 22.531 1 40.16 92 LYS A O 1
ATOM 702 N N . PRO A 1 93 ? 13.328 26.047 21.062 1 44.69 93 PRO A N 1
ATOM 703 C CA . PRO A 1 93 ? 14.336 26.141 22.125 1 44.69 93 PRO A CA 1
ATOM 704 C C . PRO A 1 93 ? 14.008 27.203 23.156 1 44.69 93 PRO A C 1
ATOM 706 O O . PRO A 1 93 ? 13.477 28.266 22.828 1 44.69 93 PRO A O 1
ATOM 709 N N . ARG A 1 94 ? 13.438 26.984 24.312 1 41.12 94 ARG A N 1
ATOM 710 C CA . ARG A 1 94 ? 13.344 28.016 25.344 1 41.12 94 ARG A CA 1
ATOM 711 C C . ARG A 1 94 ? 14.539 28.969 25.281 1 41.12 94 ARG A C 1
ATOM 713 O O . ARG A 1 94 ? 15.672 28.516 25.094 1 41.12 94 ARG A O 1
ATOM 720 N N . PRO A 1 95 ? 14.477 30.281 24.906 1 42.69 95 PRO A N 1
ATOM 721 C CA . PRO A 1 95 ? 15.586 31.234 25.031 1 42.69 95 PRO A CA 1
ATOM 722 C C . PRO A 1 95 ? 16.438 31 26.281 1 42.69 95 PRO A C 1
ATOM 724 O O . PRO A 1 95 ? 15.898 30.812 27.375 1 42.69 95 PRO A O 1
ATOM 727 N N . GLY A 1 96 ? 17.438 30.031 26.234 1 38.72 96 GLY A N 1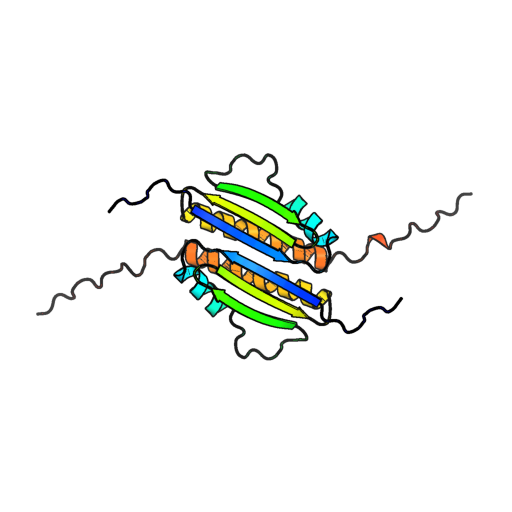
ATOM 728 C CA . GLY A 1 96 ? 18.391 30.062 27.328 1 38.72 96 GLY A CA 1
ATOM 729 C C . GLY A 1 96 ? 18.578 31.438 27.922 1 38.72 96 GLY A C 1
ATOM 730 O O . GLY A 1 96 ? 18.469 32.438 27.219 1 38.72 96 GLY A O 1
ATOM 731 N N . ASN A 1 97 ? 18.188 31.844 29.188 1 41.91 97 ASN A N 1
ATOM 732 C CA . ASN A 1 97 ? 18.531 32.969 30.031 1 41.91 97 ASN A CA 1
ATOM 733 C C . ASN A 1 97 ? 20 33.406 29.844 1 41.91 97 ASN A C 1
ATOM 735 O O . ASN A 1 97 ? 20.906 32.625 30.141 1 41.91 97 ASN A O 1
ATOM 739 N N . ARG A 1 98 ? 20.547 33.938 28.781 1 40.81 98 ARG A N 1
ATOM 740 C CA . ARG A 1 98 ? 21.859 34.562 28.812 1 40.81 98 ARG A CA 1
ATOM 741 C C . ARG A 1 98 ? 22 35.469 30.031 1 40.81 98 ARG A C 1
ATOM 743 O O . ARG A 1 98 ? 21.172 36.344 30.25 1 40.81 98 ARG A O 1
ATOM 750 N N . ALA A 1 99 ? 22.953 35.312 31 1 33.19 99 ALA A N 1
ATOM 751 C CA . ALA A 1 99 ? 23.609 36.344 31.812 1 33.19 99 ALA A CA 1
ATOM 752 C C . ALA A 1 99 ? 24.188 37.438 30.938 1 33.19 99 ALA A C 1
ATOM 754 O O . ALA A 1 99 ? 24.547 37.219 29.781 1 33.19 99 ALA A O 1
ATOM 755 N N . MET B 1 1 ? -6.191 34.25 6.859 1 32.72 1 MET B N 1
ATOM 756 C CA . MET B 1 1 ? -5.52 33.062 6.379 1 32.72 1 MET B CA 1
ATOM 757 C C . MET B 1 1 ? -6.492 31.891 6.297 1 32.72 1 MET B C 1
ATOM 759 O O . MET B 1 1 ? -7.074 31.484 7.309 1 32.72 1 MET B O 1
ATOM 763 N N . ARG B 1 2 ? -7.426 31.938 5.57 1 35.56 2 ARG B N 1
ATOM 764 C CA . ARG B 1 2 ? -8.594 31.078 5.434 1 35.56 2 ARG B CA 1
ATOM 765 C C . ARG B 1 2 ? -8.195 29.609 5.477 1 35.56 2 ARG B C 1
ATOM 767 O O . ARG B 1 2 ? -7.484 29.125 4.594 1 35.56 2 ARG B O 1
ATOM 774 N N . TRP B 1 3 ? -7.723 29.172 6.727 1 38.94 3 TRP B N 1
ATOM 775 C CA . TRP B 1 3 ? -7.598 27.766 7.055 1 38.94 3 TRP B CA 1
ATOM 776 C C . TRP B 1 3 ? -8.602 26.922 6.266 1 38.94 3 TRP B C 1
ATOM 778 O O . TRP B 1 3 ? -9.805 27.172 6.328 1 38.94 3 TRP B O 1
ATOM 788 N N . CYS B 1 4 ? -8.531 26.891 5.051 1 42.19 4 CYS B N 1
ATOM 789 C CA . CYS B 1 4 ? -9.461 25.938 4.461 1 42.19 4 CYS B CA 1
ATOM 790 C C . CYS B 1 4 ? -9.789 24.812 5.445 1 42.19 4 CYS B C 1
ATOM 792 O O . CYS B 1 4 ? -8.977 23.922 5.676 1 42.19 4 CYS B O 1
ATOM 794 N N . LEU B 1 5 ? -10.211 25.062 6.609 1 46.66 5 LEU B N 1
ATOM 795 C CA . LEU B 1 5 ? -10.711 24.219 7.688 1 46.66 5 LEU B CA 1
ATOM 796 C C . LEU B 1 5 ? -11.188 22.875 7.145 1 46.66 5 LEU B C 1
ATOM 798 O O . LEU B 1 5 ? -10.82 21.812 7.672 1 46.66 5 LEU B O 1
ATOM 802 N N . ASN B 1 6 ? -12.57 22.859 6.535 1 54.62 6 ASN B N 1
ATOM 803 C CA . ASN B 1 6 ? -13.469 21.75 6.262 1 54.62 6 ASN B CA 1
ATOM 804 C C . ASN B 1 6 ? -13.008 20.938 5.055 1 54.62 6 ASN B C 1
ATOM 806 O O . ASN B 1 6 ? -13.82 20.312 4.379 1 54.62 6 ASN B O 1
ATOM 810 N N . CYS B 1 7 ? -11.914 21.297 4.438 1 67.06 7 CYS B N 1
ATOM 811 C CA . CYS B 1 7 ? -11.711 20.484 3.25 1 67.06 7 CYS B CA 1
ATOM 812 C C . CYS B 1 7 ? -11.281 19.062 3.629 1 67.06 7 CYS B C 1
ATOM 814 O O . CYS B 1 7 ? -10.406 18.891 4.484 1 67.06 7 CYS B O 1
ATOM 816 N N . PRO B 1 8 ? -12.039 18.234 3.035 1 84.5 8 PRO B N 1
ATOM 817 C CA . PRO B 1 8 ? -11.672 16.844 3.332 1 84.5 8 PRO B CA 1
ATOM 818 C C . PRO B 1 8 ? -10.273 16.484 2.844 1 84.5 8 PRO B C 1
ATOM 820 O O . PRO B 1 8 ? -9.758 17.109 1.92 1 84.5 8 PRO B O 1
ATOM 823 N N . PHE B 1 9 ? -9.555 15.875 3.521 1 90.5 9 PHE B N 1
ATOM 824 C CA . PHE B 1 9 ? -8.25 15.32 3.164 1 90.5 9 PHE B CA 1
ATOM 825 C C . PHE B 1 9 ? -8.414 14 2.424 1 90.5 9 PHE B C 1
ATOM 827 O O . PHE B 1 9 ? -9.242 13.164 2.797 1 90.5 9 PHE B O 1
ATOM 834 N N . THR B 1 10 ? -7.73 13.961 1.312 1 93.25 10 THR B N 1
ATOM 835 C CA . THR B 1 10 ? -7.879 12.75 0.516 1 93.25 10 THR B CA 1
ATOM 836 C C . THR B 1 10 ? -6.523 12.102 0.262 1 93.25 10 THR B C 1
ATOM 838 O O . THR B 1 10 ? -5.492 12.773 0.269 1 93.25 10 THR B O 1
ATOM 841 N N . SER B 1 11 ? -6.512 10.844 0.203 1 96.06 11 SER B N 1
ATOM 842 C CA . SER B 1 11 ? -5.352 10.062 -0.216 1 96.06 11 SER B CA 1
ATOM 843 C C . SER B 1 11 ? -5.762 8.93 -1.146 1 96.06 11 SER B C 1
ATOM 845 O O . SER B 1 11 ? -6.883 8.422 -1.064 1 96.06 11 SER B O 1
ATOM 847 N N . SER B 1 12 ? -4.832 8.609 -2.027 1 96.88 12 SER B N 1
ATOM 848 C CA . SER B 1 12 ? -5.078 7.496 -2.938 1 96.88 12 SER B CA 1
ATOM 849 C C . SER B 1 12 ? -3.965 6.457 -2.852 1 96.88 12 SER B C 1
ATOM 851 O O . SER B 1 12 ? -2.803 6.801 -2.627 1 96.88 12 SER B O 1
ATOM 853 N N . LEU B 1 13 ? -4.391 5.238 -3.016 1 97.25 13 LEU B N 1
ATOM 854 C CA . LEU B 1 13 ? -3.484 4.094 -3.025 1 97.25 13 LEU B CA 1
ATOM 855 C C . LEU B 1 13 ? -3.781 3.176 -4.207 1 97.25 13 LEU B C 1
ATOM 857 O O . LEU B 1 13 ? -4.926 2.768 -4.41 1 97.25 13 LEU B O 1
ATOM 861 N N . THR B 1 14 ? -2.771 2.943 -5.012 1 97.31 14 THR B N 1
ATOM 862 C CA . THR B 1 14 ? -2.934 2.053 -6.156 1 97.31 14 THR B CA 1
ATOM 863 C C . THR B 1 14 ? -1.87 0.959 -6.145 1 97.31 14 THR B C 1
ATOM 865 O O . THR B 1 14 ? -0.69 1.235 -5.918 1 97.31 14 THR B O 1
ATOM 868 N N . VAL B 1 15 ? -2.32 -0.269 -6.367 1 97.25 15 VAL B N 1
ATOM 869 C CA . VAL B 1 15 ? -1.408 -1.407 -6.398 1 97.25 15 VAL B CA 1
ATOM 870 C C . VAL B 1 15 ? -1.713 -2.279 -7.617 1 97.25 15 VAL B C 1
ATOM 872 O O . VAL B 1 15 ? -2.877 -2.568 -7.906 1 97.25 15 VAL B O 1
ATOM 875 N N . SER B 1 16 ? -0.676 -2.623 -8.305 1 97.06 16 SER B N 1
ATOM 876 C CA . SER B 1 16 ? -0.823 -3.586 -9.391 1 97.06 16 SER B CA 1
ATOM 877 C C . SER B 1 16 ? -0.344 -4.973 -8.969 1 97.06 16 SER B C 1
ATOM 879 O O . SER B 1 16 ? 0.74 -5.113 -8.398 1 97.06 16 SER B O 1
ATOM 881 N N . PHE B 1 17 ? -1.142 -6 -9.289 1 93.81 17 PHE B N 1
ATOM 882 C CA . PHE B 1 17 ? -0.829 -7.375 -8.914 1 93.81 17 PHE B CA 1
ATOM 883 C C . PHE B 1 17 ? -0.396 -8.18 -10.133 1 93.81 17 PHE B C 1
ATOM 885 O O . PHE B 1 17 ? -0.628 -7.77 -11.273 1 93.81 17 PHE B O 1
ATOM 892 N N . PRO B 1 18 ? 0.265 -9.391 -9.883 1 88.44 18 PRO B N 1
ATOM 893 C CA . PRO B 1 18 ? 0.682 -10.219 -11.016 1 88.44 18 PRO B CA 1
ATOM 894 C C . PRO B 1 18 ? -0.5 -10.766 -11.812 1 88.44 18 PRO B C 1
ATOM 896 O O . PRO B 1 18 ? -0.372 -11.031 -13.008 1 88.44 18 PRO B O 1
ATOM 899 N N . SER B 1 19 ? -1.684 -10.938 -11.172 1 88.44 19 SER B N 1
ATOM 900 C CA . SER B 1 19 ? -2.859 -11.484 -11.836 1 88.44 19 SER B CA 1
ATOM 901 C C . SER B 1 19 ? -4.121 -10.727 -11.453 1 88.44 19 SER B C 1
ATOM 903 O O . SER B 1 19 ? -4.207 -10.172 -10.352 1 88.44 19 SER B O 1
ATOM 905 N N . PRO B 1 20 ? -5.094 -10.727 -12.422 1 93.75 20 PRO B N 1
ATOM 906 C CA . PRO B 1 20 ? -6.371 -10.078 -12.117 1 93.75 20 PRO B CA 1
ATOM 907 C C . PRO B 1 20 ? -7.109 -10.742 -10.961 1 93.75 20 PRO B C 1
ATOM 909 O O . PRO B 1 20 ? -7.844 -10.078 -10.227 1 93.75 20 PRO B O 1
ATOM 912 N N . VAL B 1 21 ? -6.887 -12.039 -10.828 1 89.94 21 VAL B N 1
ATOM 913 C CA . VAL B 1 21 ? -7.547 -12.781 -9.758 1 89.94 21 VAL B CA 1
ATOM 914 C C . VAL B 1 21 ? -7.098 -12.242 -8.398 1 89.94 21 VAL B C 1
ATOM 916 O O . VAL B 1 21 ? -7.918 -12.047 -7.504 1 89.94 21 VAL B O 1
ATOM 919 N N . GLU B 1 22 ? -5.852 -12.008 -8.312 1 90.62 22 GLU B N 1
ATOM 920 C CA . GLU B 1 22 ? -5.297 -11.477 -7.07 1 90.62 22 GLU B CA 1
ATOM 921 C C . GLU B 1 22 ? -5.883 -10.102 -6.746 1 90.62 22 GLU B C 1
ATOM 923 O O . GLU B 1 22 ? -6.211 -9.82 -5.59 1 90.62 22 GLU B O 1
ATOM 928 N N . ALA B 1 23 ? -5.996 -9.242 -7.75 1 94.75 23 ALA B N 1
ATOM 929 C CA . ALA B 1 23 ? -6.566 -7.91 -7.57 1 94.75 23 ALA B CA 1
ATOM 930 C C . ALA B 1 23 ? -8.016 -7.992 -7.102 1 94.75 23 ALA B C 1
ATOM 932 O O . ALA B 1 23 ? -8.438 -7.238 -6.223 1 94.75 23 ALA B O 1
ATOM 933 N N . GLU B 1 24 ? -8.711 -8.867 -7.664 1 92.12 24 GLU B N 1
ATOM 934 C CA . GLU B 1 24 ? -10.109 -9.055 -7.305 1 92.12 24 GLU B CA 1
ATOM 935 C C . GLU B 1 24 ? -10.25 -9.539 -5.863 1 92.12 24 GLU B C 1
ATOM 937 O O . GLU B 1 24 ? -11.117 -9.07 -5.129 1 92.12 24 GLU B O 1
ATOM 942 N N . MET B 1 25 ? -9.406 -10.406 -5.508 1 91.94 25 MET B N 1
ATOM 943 C CA . MET B 1 25 ? -9.414 -10.898 -4.137 1 91.94 25 MET B CA 1
ATOM 944 C C . MET B 1 25 ? -9.125 -9.773 -3.146 1 91.94 25 MET B C 1
ATOM 946 O O . MET B 1 25 ? -9.781 -9.672 -2.111 1 91.94 25 MET B O 1
ATOM 950 N N . ALA B 1 26 ? -8.164 -9.031 -3.533 1 93.25 26 ALA B N 1
ATOM 951 C CA . ALA B 1 26 ? -7.797 -7.91 -2.676 1 93.25 26 ALA B CA 1
ATOM 952 C C . ALA B 1 26 ? -8.945 -6.914 -2.559 1 93.25 26 ALA B C 1
ATOM 954 O O . ALA B 1 26 ? -9.258 -6.438 -1.464 1 93.25 26 ALA B O 1
ATOM 955 N N . GLY B 1 27 ? -9.547 -6.578 -3.658 1 92.69 27 GLY B N 1
ATOM 956 C CA . GLY B 1 27 ? -10.68 -5.668 -3.652 1 92.69 27 GLY B CA 1
ATOM 957 C C . GLY B 1 27 ? -11.836 -6.156 -2.793 1 92.69 27 GLY B C 1
ATOM 958 O O . GLY B 1 27 ? -12.453 -5.371 -2.068 1 92.69 27 GLY B O 1
ATOM 959 N N . GLN B 1 28 ? -12.117 -7.434 -2.861 1 88.75 28 GLN B N 1
ATOM 960 C CA . GLN B 1 28 ? -13.219 -8.023 -2.107 1 88.75 28 GLN B CA 1
ATOM 961 C C . GLN B 1 28 ? -12.938 -7.984 -0.608 1 88.75 28 GLN B C 1
ATOM 963 O O . GLN B 1 28 ? -13.859 -7.816 0.196 1 88.75 28 GLN B O 1
ATOM 968 N N . SER B 1 29 ? -11.75 -8.094 -0.309 1 87.38 29 SER B N 1
ATOM 969 C CA . SER B 1 29 ? -11.367 -8.109 1.1 1 87.38 29 SER B CA 1
ATOM 970 C C . SER B 1 29 ? -11.422 -6.707 1.702 1 87.38 29 SER B C 1
ATOM 972 O O . SER B 1 29 ? -11.656 -6.551 2.902 1 87.38 29 SER B O 1
ATOM 974 N N . LEU B 1 30 ? -11.086 -5.77 0.874 1 87.5 30 LEU B N 1
ATOM 975 C CA . LEU B 1 30 ? -11.016 -4.398 1.362 1 87.5 30 LEU B CA 1
ATOM 976 C C . LEU B 1 30 ? -12.359 -3.693 1.191 1 87.5 30 LEU B C 1
ATOM 978 O O . LEU B 1 30 ? -12.555 -2.59 1.703 1 87.5 30 LEU B O 1
ATOM 982 N N . ALA B 1 31 ? -13.18 -4.309 0.391 1 78.06 31 ALA B N 1
ATOM 983 C CA . ALA B 1 31 ? -14.477 -3.682 0.132 1 78.06 31 ALA B CA 1
ATOM 984 C C . ALA B 1 31 ? -15.203 -3.375 1.437 1 78.06 31 ALA B C 1
ATOM 986 O O . ALA B 1 31 ? -15.102 -4.129 2.406 1 78.06 31 ALA B O 1
ATOM 987 N N . PRO B 1 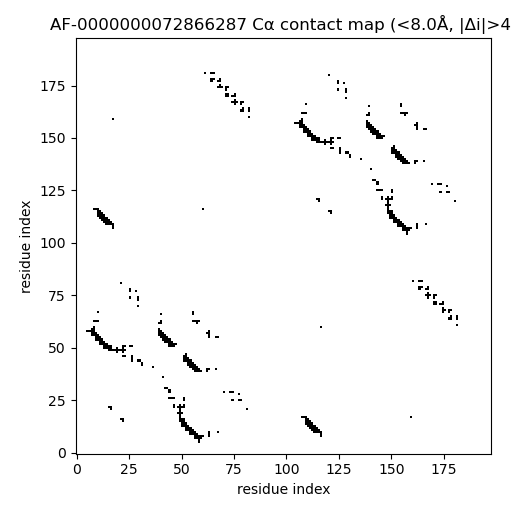32 ? -15.438 -2.012 1.574 1 64 32 PRO B N 1
ATOM 988 C CA . PRO B 1 32 ? -16.141 -1.534 2.773 1 64 32 PRO B CA 1
A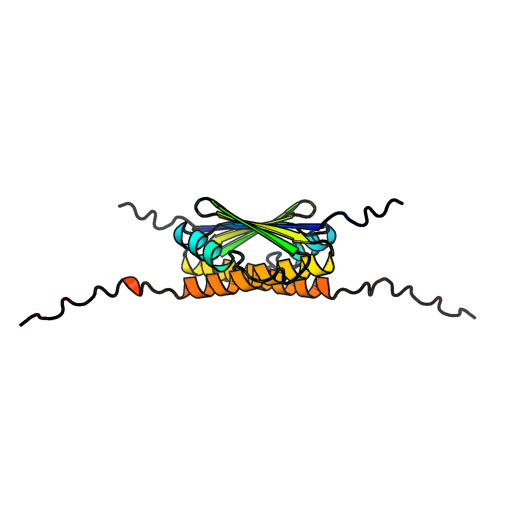TOM 989 C C . PRO B 1 32 ? -17.297 -2.432 3.178 1 64 32 PRO B C 1
ATOM 991 O O . PRO B 1 32 ? -18.109 -2.822 2.328 1 64 32 PRO B O 1
ATOM 994 N N . ARG B 1 33 ? -17 -3.504 3.918 1 54.12 33 ARG B N 1
ATOM 995 C CA . ARG B 1 33 ? -18.234 -4.07 4.434 1 54.12 33 ARG B CA 1
ATOM 996 C C . ARG B 1 33 ? -19.062 -3.016 5.16 1 54.12 33 ARG B C 1
ATOM 998 O O . ARG B 1 33 ? -18.531 -1.992 5.59 1 54.12 33 ARG B O 1
ATOM 1005 N N . VAL B 1 34 ? -20.391 -3.348 5.238 1 49.84 34 VAL B N 1
ATOM 1006 C CA . VAL B 1 34 ? -21.344 -2.51 5.945 1 49.84 34 VAL B CA 1
ATOM 1007 C C . VAL B 1 34 ? -20.656 -1.802 7.113 1 49.84 34 VAL B C 1
ATOM 1009 O O . VAL B 1 34 ? -21.312 -1.204 7.961 1 49.84 34 VAL B O 1
ATOM 1012 N N . GLN B 1 35 ? -19.391 -1.968 7.215 1 47.19 35 GLN B N 1
ATOM 1013 C CA . GLN B 1 35 ? -18.953 -1.56 8.539 1 47.19 35 GLN B CA 1
ATOM 1014 C C . GLN B 1 35 ? -19.375 -0.126 8.844 1 47.19 35 GLN B C 1
ATOM 1016 O O . GLN B 1 35 ? -19.156 0.777 8.039 1 47.19 35 GLN B O 1
ATOM 1021 N N . PRO B 1 36 ? -20.109 0.021 9.883 1 45.41 36 PRO B N 1
ATOM 1022 C CA . PRO B 1 36 ? -20.281 1.365 10.43 1 45.41 36 PRO B CA 1
ATOM 1023 C C . PRO B 1 36 ? -19.078 2.273 10.18 1 45.41 36 PRO B C 1
ATOM 1025 O O . PRO B 1 36 ? -17.953 1.791 10.039 1 45.41 36 PRO B O 1
ATOM 1028 N N . TYR B 1 37 ? -19.219 3.486 9.562 1 48.09 37 TYR B N 1
ATOM 1029 C CA . TYR B 1 37 ? -18.344 4.637 9.391 1 48.09 37 TYR B CA 1
ATOM 1030 C C . TYR B 1 37 ? -17.25 4.656 10.461 1 48.09 37 TYR B C 1
ATOM 1032 O O . TYR B 1 37 ? -17.516 5.051 11.602 1 48.09 37 TYR B O 1
ATOM 1040 N N . GLN B 1 38 ? -16.531 3.592 10.734 1 50.25 38 GLN B N 1
ATOM 1041 C CA . GLN B 1 38 ? -15.773 3.816 11.961 1 50.25 38 GLN B CA 1
ATOM 1042 C C . GLN B 1 38 ? -15.484 5.301 12.172 1 50.25 38 GLN B C 1
ATOM 1044 O O . GLN B 1 38 ? -15.156 5.727 13.281 1 50.25 38 GLN B O 1
ATOM 1049 N N . GLY B 1 39 ? -15.695 6.137 11.305 1 53.53 39 GLY B N 1
ATOM 1050 C CA . GLY B 1 39 ? -15.523 7.578 11.352 1 53.53 39 GLY B CA 1
ATOM 1051 C C . GLY B 1 39 ? -15.68 8.242 9.992 1 53.53 39 GLY B C 1
ATOM 1052 O O . GLY B 1 39 ? -16.125 7.609 9.039 1 53.53 39 GLY B O 1
ATOM 1053 N N . ALA B 1 40 ? -15.336 9.539 10.07 1 72.62 40 ALA B N 1
ATOM 1054 C CA . ALA B 1 40 ? -15.281 10.656 9.133 1 72.62 40 ALA B CA 1
ATOM 1055 C C . ALA B 1 40 ? -14.422 10.312 7.914 1 72.62 40 ALA B C 1
ATOM 1057 O O . ALA B 1 40 ? -14.133 11.172 7.086 1 72.62 40 ALA B O 1
ATOM 1058 N N . VAL B 1 41 ? -14.156 8.742 7.703 1 83.62 41 VAL B N 1
ATOM 1059 C CA . VAL B 1 41 ? -13.297 8.539 6.547 1 83.62 41 VAL B CA 1
ATOM 1060 C C . VAL B 1 41 ? -14.055 7.793 5.457 1 83.62 41 VAL B C 1
ATOM 1062 O O . VAL B 1 41 ? -14.664 6.75 5.719 1 83.62 41 VAL B O 1
ATOM 1065 N N . GLN B 1 42 ? -14.219 8.25 4.285 1 87.75 42 GLN B N 1
ATOM 1066 C CA . GLN B 1 42 ? -14.82 7.617 3.117 1 87.75 42 GLN B CA 1
ATOM 1067 C C . GLN B 1 42 ? -13.781 6.836 2.316 1 87.75 42 GLN B C 1
ATOM 1069 O O . GLN B 1 42 ? -12.727 7.371 1.975 1 87.75 42 GLN B O 1
ATOM 1074 N N . LYS B 1 43 ? -14.156 5.473 2.131 1 90.81 43 LYS B N 1
ATOM 1075 C CA . LYS B 1 43 ? -13.266 4.609 1.358 1 90.81 43 LYS B CA 1
ATOM 1076 C C . LYS B 1 43 ? -13.922 4.172 0.052 1 90.81 43 LYS B C 1
ATOM 1078 O O . LYS B 1 43 ? -15.031 3.645 0.057 1 90.81 43 LYS B O 1
ATOM 1083 N N . GLU B 1 44 ? -13.297 4.508 -1.038 1 91.12 44 GLU B N 1
ATOM 1084 C CA . GLU B 1 44 ? -13.734 4.07 -2.361 1 91.12 44 GLU B CA 1
ATOM 1085 C C . GLU B 1 44 ? -12.703 3.152 -3.008 1 91.12 44 GLU B C 1
ATOM 1087 O O . GLU B 1 44 ? -11.523 3.488 -3.072 1 91.12 44 GLU B O 1
ATOM 1092 N N . LEU B 1 45 ? -13.203 1.936 -3.506 1 93.38 45 LEU B N 1
ATOM 1093 C CA . LEU B 1 45 ? -12.305 0.966 -4.121 1 93.38 45 LEU B CA 1
ATOM 1094 C C . LEU B 1 45 ? -12.703 0.699 -5.57 1 93.38 45 LEU B C 1
ATOM 1096 O O . LEU B 1 45 ? -13.891 0.601 -5.883 1 93.38 45 LEU B O 1
ATOM 1100 N N . ILE B 1 46 ? -11.742 0.633 -6.402 1 93.75 46 ILE B N 1
ATOM 1101 C CA . ILE B 1 46 ? -11.961 0.285 -7.805 1 93.75 46 ILE B CA 1
ATOM 1102 C C . ILE B 1 46 ? -10.938 -0.762 -8.242 1 93.75 46 ILE B C 1
ATOM 1104 O O . ILE B 1 46 ? -9.734 -0.602 -8.008 1 93.75 46 ILE B O 1
ATOM 1108 N N . VAL B 1 47 ? -11.508 -1.801 -8.805 1 95.19 47 VAL B N 1
ATOM 1109 C CA . VAL B 1 47 ? -10.641 -2.83 -9.367 1 95.19 47 VAL B CA 1
ATOM 1110 C C . VAL B 1 47 ? -10.727 -2.805 -10.898 1 95.19 47 VAL B C 1
ATOM 1112 O O . VAL B 1 47 ? -11.82 -2.873 -11.461 1 95.19 47 VAL B O 1
ATOM 1115 N N . SER B 1 48 ? -9.633 -2.555 -11.492 1 96.19 48 SER B N 1
ATOM 1116 C CA . SER B 1 48 ? -9.531 -2.57 -12.945 1 96.19 48 SER B CA 1
ATOM 1117 C C . SER B 1 48 ? -8.461 -3.545 -13.422 1 96.19 48 SER B C 1
ATOM 1119 O O . SER B 1 48 ? -7.27 -3.225 -13.398 1 96.19 48 SER B O 1
ATOM 1121 N N . GLY B 1 49 ? -8.875 -4.703 -14 1 95.88 49 GLY B N 1
ATOM 1122 C CA . GLY B 1 49 ? -7.898 -5.723 -14.359 1 95.88 49 GLY B CA 1
ATOM 1123 C C . GLY B 1 49 ? -7.074 -6.199 -13.18 1 95.88 49 GLY B C 1
ATOM 1124 O O . GLY B 1 49 ? -7.621 -6.723 -12.203 1 95.88 49 GLY B O 1
ATOM 1125 N N . ASN B 1 50 ? -5.777 -5.934 -13.359 1 96.19 50 ASN B N 1
ATOM 1126 C CA . ASN B 1 50 ? -4.91 -6.383 -12.281 1 96.19 50 ASN B CA 1
ATOM 1127 C C . ASN B 1 50 ? -4.539 -5.238 -11.344 1 96.19 50 ASN B C 1
ATOM 1129 O O . ASN B 1 50 ? -3.602 -5.355 -10.555 1 96.19 50 ASN B O 1
ATOM 1133 N N . ILE B 1 51 ? -5.293 -4.109 -11.469 1 97.19 51 ILE B N 1
ATOM 1134 C CA . ILE B 1 51 ? -4.961 -2.924 -10.688 1 97.19 51 ILE B CA 1
ATOM 1135 C C . ILE B 1 51 ? -6.047 -2.676 -9.641 1 97.19 51 ILE B C 1
ATOM 1137 O O . ILE B 1 51 ? -7.234 -2.668 -9.961 1 97.19 51 ILE B O 1
ATOM 1141 N N . LEU B 1 52 ? -5.629 -2.545 -8.398 1 97.31 52 LEU B N 1
ATOM 1142 C CA . LEU B 1 52 ? -6.512 -2.125 -7.32 1 97.31 52 LEU B CA 1
ATOM 1143 C C . LEU B 1 52 ? -6.238 -0.677 -6.926 1 97.31 52 LEU B C 1
ATOM 1145 O O . LEU B 1 52 ? -5.117 -0.333 -6.551 1 97.31 52 LEU B O 1
ATOM 1149 N N . ALA B 1 53 ? -7.281 0.127 -7.043 1 97 53 ALA B N 1
ATOM 1150 C CA . ALA B 1 53 ? -7.18 1.531 -6.656 1 97 53 ALA B CA 1
ATOM 1151 C C . ALA B 1 53 ? -8.117 1.846 -5.492 1 97 53 ALA B C 1
ATOM 1153 O O . ALA B 1 53 ? -9.289 1.479 -5.516 1 97 53 ALA B O 1
ATOM 1154 N N . ILE B 1 54 ? -7.547 2.555 -4.5 1 95.88 54 ILE B N 1
ATOM 1155 C CA . ILE B 1 54 ? -8.312 2.934 -3.318 1 95.88 54 ILE B CA 1
ATOM 1156 C C . ILE B 1 54 ? -8.25 4.445 -3.123 1 95.88 54 ILE B C 1
ATOM 1158 O O . ILE B 1 54 ? -7.18 5.047 -3.25 1 95.88 54 ILE B O 1
ATOM 1162 N N . ARG B 1 55 ? -9.352 4.984 -2.848 1 94.94 55 ARG B N 1
ATOM 1163 C CA . ARG B 1 55 ? -9.414 6.398 -2.486 1 94.94 55 ARG B CA 1
ATOM 1164 C C . ARG B 1 55 ? -9.961 6.578 -1.074 1 94.94 55 ARG B C 1
ATOM 1166 O O . ARG B 1 55 ? -11.023 6.055 -0.743 1 94.94 55 ARG B O 1
ATOM 1173 N N . LEU B 1 56 ? -9.156 7.316 -0.321 1 93.88 56 LEU B N 1
ATOM 1174 C CA . LEU B 1 56 ? -9.547 7.594 1.057 1 93.88 56 LEU B CA 1
ATOM 1175 C C . LEU B 1 56 ? -9.852 9.078 1.247 1 93.88 56 LEU B C 1
ATOM 1177 O O . LEU B 1 56 ? -9.094 9.93 0.791 1 93.88 56 LEU B O 1
ATOM 1181 N N . THR B 1 57 ? -10.969 9.359 1.881 1 92.69 57 THR B N 1
ATOM 1182 C CA . THR B 1 57 ? -11.359 10.727 2.184 1 92.69 57 THR B CA 1
ATOM 1183 C C . THR B 1 57 ? -11.719 10.875 3.66 1 92.69 57 THR B C 1
ATOM 1185 O O . THR B 1 57 ? -12.555 10.133 4.176 1 92.69 57 THR B O 1
ATOM 1188 N N . ALA B 1 58 ? -11.023 11.805 4.297 1 90.5 58 ALA B N 1
ATOM 1189 C CA . ALA B 1 58 ? -11.258 12.039 5.719 1 90.5 58 ALA B CA 1
ATOM 1190 C C . ALA B 1 58 ? -11.312 13.531 6.031 1 90.5 58 ALA B C 1
ATOM 1192 O O . ALA B 1 58 ? -10.742 14.344 5.305 1 90.5 58 ALA B O 1
ATOM 1193 N N . GLY B 1 59 ? -12.016 13.914 7.129 1 85.38 59 GLY B N 1
ATOM 1194 C CA . GLY B 1 59 ? -12.086 15.297 7.566 1 85.38 59 GLY B CA 1
ATOM 1195 C C . GLY B 1 59 ? -10.891 15.727 8.398 1 85.38 59 GLY B C 1
ATOM 1196 O O . GLY B 1 59 ? -10.648 16.922 8.57 1 85.38 59 GLY B O 1
ATOM 1197 N N . ASP B 1 60 ? -10.18 14.836 8.891 1 84.62 60 ASP B N 1
ATOM 1198 C CA . ASP B 1 60 ? -9.039 15.062 9.766 1 84.62 60 ASP B CA 1
ATOM 1199 C C . ASP B 1 60 ? -7.797 14.344 9.242 1 84.62 60 ASP B C 1
ATOM 1201 O O . ASP B 1 60 ? -7.871 13.195 8.812 1 84.62 60 ASP B O 1
ATOM 1205 N N . PRO B 1 61 ? -6.629 15.125 9.203 1 84.81 61 PRO B N 1
ATOM 1206 C CA . PRO B 1 61 ? -5.398 14.492 8.727 1 84.81 61 PRO B CA 1
ATOM 1207 C C . PRO B 1 61 ? -5.004 13.266 9.562 1 84.81 61 PRO B C 1
ATOM 1209 O O . PRO B 1 61 ? -4.441 12.312 9.023 1 84.81 61 PRO B O 1
ATOM 1212 N N . GLY B 1 62 ? -5.328 13.43 10.805 1 85.44 62 GLY B N 1
ATOM 1213 C CA . GLY B 1 62 ? -5.023 12.297 11.664 1 85.44 62 GLY B CA 1
ATOM 1214 C C . GLY B 1 62 ? -5.812 11.047 11.297 1 85.44 62 GLY B C 1
ATOM 1215 O O . GLY B 1 62 ? -5.258 9.945 11.258 1 85.44 62 GLY B O 1
ATOM 1216 N N . GLN B 1 63 ? -7.055 11.297 11.039 1 88.81 63 GLN B N 1
ATOM 1217 C CA . GLN B 1 63 ? -7.914 10.18 10.664 1 88.81 63 GLN B CA 1
ATOM 1218 C C . GLN B 1 63 ? -7.504 9.602 9.312 1 88.81 63 GLN B C 1
ATOM 1220 O O . GLN B 1 63 ? -7.582 8.391 9.102 1 88.81 63 GLN B O 1
ATOM 1225 N N . LEU B 1 64 ? -7.082 10.43 8.43 1 91 64 LEU B N 1
ATOM 1226 C CA . LEU B 1 64 ? -6.633 9.977 7.117 1 91 64 LEU B CA 1
ATOM 1227 C C . LEU B 1 64 ? -5.402 9.078 7.246 1 91 64 LEU B C 1
ATOM 1229 O O . LEU B 1 64 ? -5.336 8.023 6.621 1 91 64 LEU B O 1
ATOM 1233 N N . ARG B 1 65 ? -4.473 9.438 8.102 1 91.62 65 ARG B N 1
ATOM 1234 C CA . ARG B 1 65 ? -3.254 8.664 8.305 1 91.62 65 ARG B CA 1
ATOM 1235 C C . ARG B 1 65 ? -3.572 7.289 8.883 1 91.62 65 ARG B C 1
ATOM 1237 O O . ARG B 1 65 ? -2.984 6.285 8.469 1 91.62 65 ARG B O 1
ATOM 1244 N N . ILE B 1 66 ? -4.469 7.328 9.719 1 91.56 66 ILE B N 1
ATOM 1245 C CA . ILE B 1 66 ? -4.895 6.066 10.312 1 91.56 66 ILE B CA 1
ATOM 1246 C C . ILE B 1 66 ? -5.504 5.168 9.242 1 91.56 66 ILE B C 1
ATOM 1248 O O . ILE B 1 66 ? -5.219 3.971 9.188 1 91.56 66 ILE B O 1
ATOM 1252 N N . SER B 1 67 ? -6.309 5.719 8.438 1 92.25 67 SER B N 1
ATOM 1253 C CA . SER B 1 67 ? -6.973 4.953 7.387 1 92.25 67 SER B CA 1
ATOM 1254 C C . SER B 1 67 ? -5.969 4.418 6.371 1 92.25 67 SER B C 1
ATOM 1256 O O . SER B 1 67 ? -6.105 3.295 5.887 1 92.25 67 SER B O 1
ATOM 1258 N N . ILE B 1 68 ? -4.957 5.219 6.062 1 94.75 68 ILE B N 1
ATOM 1259 C CA . ILE B 1 68 ? -3.902 4.773 5.16 1 94.75 68 ILE B CA 1
ATOM 1260 C C . ILE B 1 68 ? -3.197 3.555 5.75 1 94.75 68 ILE B C 1
ATOM 1262 O O . ILE B 1 68 ? -3.031 2.535 5.074 1 94.75 68 ILE B O 1
ATOM 1266 N N . THR B 1 69 ? -2.848 3.664 6.977 1 94.38 69 THR B N 1
ATOM 1267 C CA . THR B 1 69 ? -2.164 2.576 7.664 1 94.38 69 THR B CA 1
ATOM 1268 C C . THR B 1 69 ? -3.018 1.311 7.66 1 94.38 69 THR B C 1
ATOM 1270 O O . THR B 1 69 ? -2.508 0.213 7.422 1 94.38 69 THR B O 1
ATOM 1273 N N . SER B 1 70 ? -4.266 1.535 7.852 1 93 70 SER B N 1
ATOM 1274 C CA . SER B 1 70 ? -5.195 0.409 7.871 1 93 70 SER B CA 1
ATOM 1275 C C . SER B 1 70 ? -5.246 -0.285 6.512 1 93 70 SER B C 1
ATOM 1277 O O . SER B 1 70 ? -5.207 -1.515 6.438 1 93 70 SER B O 1
ATOM 1279 N N . CYS B 1 71 ? -5.332 0.408 5.48 1 94.62 71 CYS B N 1
ATOM 1280 C CA . CYS B 1 71 ? -5.379 -0.147 4.133 1 94.62 71 CYS B CA 1
ATOM 1281 C C . CYS B 1 71 ? -4.09 -0.889 3.805 1 94.62 71 CYS B C 1
ATOM 1283 O O . CYS B 1 71 ? -4.125 -2.004 3.279 1 94.62 71 CYS B O 1
ATOM 1285 N N . LEU B 1 72 ? -2.982 -0.307 4.172 1 96.12 72 LEU B N 1
ATOM 1286 C CA . LEU B 1 72 ? -1.683 -0.916 3.906 1 96.12 72 LEU B CA 1
ATOM 1287 C C . LEU B 1 72 ? -1.54 -2.238 4.652 1 96.12 72 LEU B C 1
ATOM 1289 O O . LEU B 1 72 ? -1.118 -3.24 4.07 1 96.12 72 LEU B O 1
ATOM 1293 N N . ASN B 1 73 ? -1.923 -2.242 5.883 1 94.88 73 ASN B N 1
ATOM 1294 C CA . ASN B 1 73 ? -1.829 -3.447 6.699 1 94.88 73 ASN B CA 1
ATOM 1295 C C . ASN B 1 73 ? -2.729 -4.559 6.164 1 94.88 73 ASN B C 1
ATOM 1297 O O . ASN B 1 73 ? -2.297 -5.707 6.043 1 94.88 73 ASN B O 1
ATOM 1301 N N . GLN B 1 74 ? -3.863 -4.164 5.805 1 94.94 74 GLN B N 1
ATOM 1302 C CA . GLN B 1 74 ? -4.801 -5.148 5.273 1 94.94 74 GLN B CA 1
ATOM 1303 C C . GLN B 1 74 ? -4.293 -5.742 3.965 1 94.94 74 GLN B C 1
ATOM 1305 O O . GLN B 1 74 ? -4.352 -6.957 3.766 1 94.94 74 GLN B O 1
ATOM 1310 N N . LEU B 1 75 ? -3.809 -4.957 3.162 1 95.19 75 LEU B N 1
ATOM 1311 C CA . LEU B 1 75 ? -3.279 -5.426 1.886 1 95.19 75 LEU B CA 1
ATOM 1312 C C . LEU B 1 75 ? -2.078 -6.34 2.098 1 95.19 75 LEU B C 1
ATOM 1314 O O . LEU B 1 75 ? -1.945 -7.363 1.423 1 95.19 75 LEU B O 1
ATOM 1318 N N . SER B 1 76 ? -1.229 -5.938 3.041 1 95.19 76 SER B N 1
ATOM 1319 C CA . SER B 1 76 ? -0.054 -6.758 3.311 1 95.19 76 SER B CA 1
ATOM 1320 C C . SER B 1 76 ? -0.45 -8.164 3.758 1 95.19 76 SER B C 1
ATOM 1322 O O . SER B 1 76 ? 0.126 -9.148 3.301 1 95.19 76 SER B O 1
ATOM 1324 N N . LEU B 1 77 ? -1.405 -8.219 4.578 1 94.06 77 LEU B N 1
ATOM 1325 C CA . LEU B 1 77 ? -1.891 -9.508 5.055 1 94.06 77 LEU B CA 1
ATOM 1326 C C . LEU B 1 77 ? -2.496 -10.32 3.914 1 94.06 77 LEU B C 1
ATOM 1328 O O . LEU B 1 77 ? -2.279 -11.531 3.822 1 94.06 77 LEU B O 1
ATOM 1332 N N . LEU B 1 78 ? -3.207 -9.727 3.088 1 91.12 78 LEU B N 1
ATOM 1333 C CA . LEU B 1 78 ? -3.854 -10.398 1.966 1 91.12 78 LEU B CA 1
ATOM 1334 C C . LEU B 1 78 ? -2.816 -10.953 0.993 1 91.12 78 LEU B C 1
ATOM 1336 O O . LEU B 1 78 ? -2.926 -12.094 0.546 1 91.12 78 LEU B O 1
ATOM 1340 N N . VAL B 1 79 ? -1.807 -10.195 0.719 1 93 79 VAL B N 1
ATOM 1341 C CA . VAL B 1 79 ? -0.761 -10.641 -0.198 1 93 79 VAL B CA 1
ATOM 1342 C C . VAL B 1 79 ? -0.011 -11.828 0.407 1 93 79 VAL B C 1
ATOM 1344 O O . VAL B 1 79 ? 0.351 -12.766 -0.302 1 93 79 VAL B O 1
ATOM 1347 N N . GLN B 1 80 ? 0.166 -11.75 1.657 1 90.5 80 GLN B N 1
ATOM 1348 C CA . GLN B 1 80 ? 0.802 -12.859 2.359 1 90.5 80 GLN B CA 1
ATOM 1349 C C . GLN B 1 80 ? -0.012 -14.141 2.217 1 90.5 80 GLN B C 1
ATOM 1351 O O . GLN B 1 80 ? 0.551 -15.227 2.074 1 90.5 80 GLN B O 1
ATOM 1356 N N . THR B 1 81 ? -1.256 -13.953 2.289 1 86.25 81 THR B N 1
ATOM 1357 C CA . THR B 1 81 ? -2.143 -15.102 2.127 1 86.25 81 THR B CA 1
ATOM 1358 C C . THR B 1 81 ? -2.049 -15.664 0.712 1 86.25 81 THR B C 1
ATOM 1360 O O . THR B 1 81 ? -2.059 -16.875 0.52 1 86.25 81 THR B O 1
ATOM 1363 N N . MET B 1 82 ? -1.924 -14.82 -0.198 1 85.19 82 MET B N 1
ATOM 1364 C CA . MET B 1 82 ? -1.826 -15.234 -1.597 1 85.19 82 MET B CA 1
ATOM 1365 C C . MET B 1 82 ? -0.505 -15.945 -1.864 1 85.19 82 MET B C 1
ATOM 1367 O O . MET B 1 82 ? -0.424 -16.797 -2.748 1 85.19 82 MET B O 1
ATOM 1371 N N . GLN B 1 83 ? 0.511 -15.477 -1.215 1 78.19 83 GLN B N 1
ATOM 1372 C CA . GLN B 1 83 ? 1.813 -16.125 -1.321 1 78.19 83 GLN B CA 1
ATOM 1373 C C . GLN B 1 83 ? 1.729 -17.594 -0.916 1 78.19 83 GLN B C 1
ATOM 1375 O O . GLN B 1 83 ? 2.482 -18.422 -1.424 1 78.19 83 GLN B O 1
ATOM 1380 N N . HIS B 1 84 ? 0.91 -17.828 0.039 1 68.62 84 HIS B N 1
ATOM 1381 C CA . HIS B 1 84 ? 0.769 -19.188 0.56 1 68.62 84 HIS B CA 1
ATOM 1382 C C . HIS B 1 84 ? -0.295 -19.969 -0.208 1 68.62 84 HIS B C 1
ATOM 1384 O O . HIS B 1 84 ? -0.519 -21.156 0.058 1 68.62 84 HIS B O 1
ATOM 1390 N N . SER B 1 85 ? -1.149 -19.344 -0.879 1 63.5 85 SER B N 1
ATOM 1391 C CA . SER B 1 85 ? -2.178 -20.094 -1.6 1 63.5 85 SER B CA 1
ATOM 1392 C C . SER B 1 85 ? -1.561 -21.109 -2.555 1 63.5 85 SER B C 1
ATOM 1394 O O . SER B 1 85 ? -0.999 -20.734 -3.586 1 63.5 85 SER B O 1
ATOM 1396 N N . VAL B 1 86 ? -0.729 -21.828 -2.049 1 50.09 86 VAL B N 1
ATOM 1397 C CA . VAL B 1 86 ? -0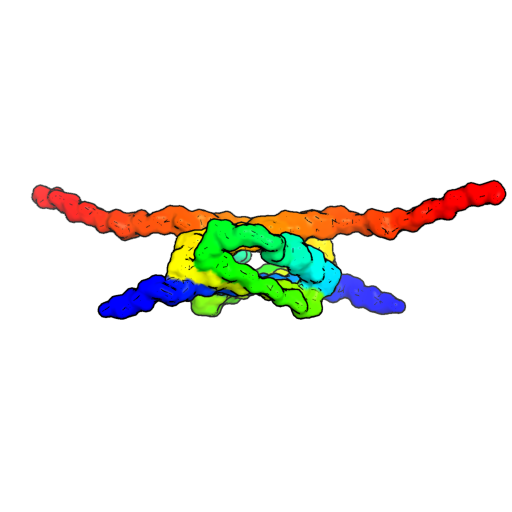.463 -23.078 -2.762 1 50.09 86 VAL B CA 1
ATOM 1398 C C . VAL B 1 86 ? -1.732 -23.547 -3.469 1 50.09 86 VAL B C 1
ATOM 1400 O O . VAL B 1 86 ? -2.844 -23.312 -2.992 1 50.09 86 VAL B O 1
ATOM 1403 N N . PRO B 1 87 ? -1.755 -23.766 -4.707 1 48.94 87 PRO B N 1
ATOM 1404 C CA . PRO B 1 87 ? -2.812 -24.406 -5.496 1 48.94 87 PRO B CA 1
ATOM 1405 C C . PRO B 1 87 ? -3.619 -25.422 -4.688 1 48.94 87 PRO B C 1
ATOM 1407 O O . PRO B 1 87 ? -3.17 -26.547 -4.484 1 48.94 87 PRO B O 1
ATOM 1410 N N . LEU B 1 88 ? -3.898 -25.156 -3.541 1 44.47 88 LEU B N 1
ATOM 1411 C CA . LEU B 1 88 ? -4.773 -26.203 -3.033 1 44.47 88 LEU B CA 1
ATOM 1412 C C . LEU B 1 88 ? -5.762 -26.656 -4.102 1 44.47 88 LEU B C 1
ATOM 1414 O O . LEU B 1 88 ? -6.316 -27.75 -4.02 1 44.47 88 LEU B O 1
ATOM 1418 N N . PHE B 1 89 ? -6.277 -25.75 -4.883 1 42.97 89 PHE B N 1
ATOM 1419 C CA . PHE B 1 89 ? -7.328 -26.219 -5.777 1 42.97 89 PHE B CA 1
ATOM 1420 C C . PHE B 1 89 ? -6.801 -27.312 -6.707 1 42.97 89 PHE B C 1
ATOM 1422 O O . PHE B 1 89 ? -7.531 -27.812 -7.566 1 42.97 89 PHE B O 1
ATOM 1429 N N . PHE B 1 90 ? -5.492 -27.516 -6.848 1 40 90 PHE B N 1
ATOM 1430 C CA . PHE B 1 90 ? -5.121 -28.688 -7.625 1 40 90 PHE B CA 1
ATOM 1431 C C . PHE B 1 90 ? -5.535 -29.969 -6.906 1 40 90 PHE B C 1
ATOM 1433 O O . PHE B 1 90 ? -4.863 -30.984 -7.016 1 40 90 PHE B O 1
ATOM 1440 N N . THR B 1 91 ? -5.98 -29.844 -5.73 1 41.5 91 THR B N 1
ATOM 1441 C CA . THR B 1 91 ? -6.395 -31.156 -5.254 1 41.5 91 THR B CA 1
ATOM 1442 C C . THR B 1 91 ? -7.547 -31.703 -6.094 1 41.5 91 THR B C 1
ATOM 1444 O O . THR B 1 91 ? -8.633 -31.109 -6.121 1 41.5 91 THR B O 1
ATOM 1447 N N . LYS B 1 92 ? -7.371 -32.031 -7.359 1 40.88 92 LYS B N 1
ATOM 1448 C CA . LYS B 1 92 ? -8.297 -32.906 -8.094 1 40.88 92 LYS B CA 1
ATOM 1449 C C . LYS B 1 92 ? -8.992 -33.875 -7.148 1 40.88 92 LYS B C 1
ATOM 1451 O O . LYS B 1 92 ? -8.336 -34.594 -6.398 1 40.88 92 LYS B O 1
ATOM 1456 N N . PRO B 1 93 ? -10.227 -33.656 -6.75 1 44.44 93 PRO B N 1
ATOM 1457 C CA . PRO B 1 93 ? -10.875 -34.719 -5.98 1 44.44 93 PRO B CA 1
ATOM 1458 C C . PRO B 1 93 ? -10.523 -36.125 -6.5 1 44.44 93 PRO B C 1
ATOM 1460 O O . PRO B 1 93 ? -10.414 -36.312 -7.711 1 44.44 93 PRO B O 1
ATOM 1463 N N . ARG B 1 94 ? -9.602 -36.906 -6.02 1 41.16 94 ARG B N 1
ATOM 1464 C CA . ARG B 1 94 ? -9.469 -38.281 -6.43 1 41.16 94 ARG B CA 1
ATOM 1465 C C . ARG B 1 94 ? -10.82 -38.906 -6.754 1 41.16 94 ARG B C 1
ATOM 1467 O O . ARG B 1 94 ? -11.805 -38.656 -6.047 1 41.16 94 ARG B O 1
ATOM 1474 N N . PRO B 1 95 ? -11.234 -39.281 -8.008 1 43.34 95 PRO B N 1
ATOM 1475 C CA . PRO B 1 95 ? -12.453 -40.062 -8.297 1 43.34 95 PRO B CA 1
ATOM 1476 C C . PRO B 1 95 ? -12.781 -41.062 -7.215 1 43.34 95 PRO B C 1
ATOM 1478 O O . PRO B 1 95 ? -11.906 -41.844 -6.793 1 43.34 95 PRO B O 1
ATOM 1481 N N . GLY B 1 96 ? -13.438 -40.656 -6.086 1 38.94 96 GLY B N 1
ATOM 1482 C CA . GLY B 1 96 ? -13.961 -41.719 -5.234 1 38.94 96 GLY B CA 1
ATOM 1483 C C . GLY B 1 96 ? -14.352 -42.969 -6.004 1 38.94 96 GLY B C 1
ATOM 1484 O O . GLY B 1 96 ? -14.773 -42.875 -7.16 1 38.94 96 GLY B O 1
ATOM 1485 N N . ASN B 1 97 ? -13.75 -44.188 -5.926 1 41.94 97 ASN B N 1
ATOM 1486 C CA . ASN B 1 97 ? -14.133 -45.562 -6.293 1 41.94 97 ASN B CA 1
ATOM 1487 C C . ASN B 1 97 ? -15.625 -45.781 -6.105 1 41.94 97 ASN B C 1
ATOM 1489 O O . ASN B 1 97 ? -16.125 -45.75 -4.984 1 41.94 97 ASN B O 1
ATOM 1493 N N . ARG B 1 98 ? -16.625 -45.25 -6.762 1 41.62 98 ARG B N 1
ATOM 1494 C CA . ARG B 1 98 ? -17.984 -45.781 -6.703 1 41.62 98 ARG B CA 1
ATOM 1495 C C . ARG B 1 98 ? -17.984 -47.312 -6.859 1 41.62 98 ARG B C 1
ATOM 1497 O O . ARG B 1 98 ? -17.562 -47.812 -7.891 1 41.62 98 ARG B O 1
ATOM 1504 N N . ALA B 1 99 ? -18.328 -48.156 -5.859 1 33.66 99 ALA B N 1
ATOM 1505 C CA . ALA B 1 99 ? -18.969 -49.469 -5.984 1 33.66 99 ALA B CA 1
ATOM 1506 C C . ALA B 1 99 ? -20.281 -49.344 -6.773 1 33.66 99 ALA B C 1
ATOM 1508 O O . ALA B 1 99 ? -20.922 -48.281 -6.785 1 33.66 99 ALA B O 1
#

Radius of gyration: 21.01 Å; Cα contacts (8 Å, |Δi|>4): 305; chains: 2; bounding box: 45×86×57 Å